Protein AF-A0A314YY13-F1 (afdb_monomer)

Sequence (259 aa):
MEEKGNHVARKKGGLVTMPFIFANEICEKLAVVGFNANMISYLTTQVNMPLTKAANTLTNFGGTASLTPLLGAFLADAYAGRFWTITIACIIYQIGMISLTVSAILPQLRPPPCQHNQVCKEADGDSLQFLLVYIQDNIGWGLGLGIPTIAMFISIIIFIAGYPLYRNLDPAGSPFTRLIQVSVAAYKKRKLPLVSDDRLLYQNDELDAPISLGGKLLHTKHMKFLDKAAIVTEEDNLKLPNLWRLNTVHRVEELKSVH

Mean predicted aligned error: 11.82 Å

Structure (mmCIF, N/CA/C/O backbone):
data_AF-A0A314YY13-F1
#
_entry.id   AF-A0A314YY13-F1
#
loop_
_atom_site.group_PDB
_atom_site.id
_atom_site.type_symbol
_atom_site.label_atom_id
_atom_site.label_alt_id
_atom_site.label_comp_id
_atom_site.label_asym_id
_atom_site.label_entity_id
_atom_site.label_seq_id
_atom_site.pdbx_PDB_ins_code
_atom_site.Cartn_x
_atom_site.Cartn_y
_atom_site.Cartn_z
_atom_site.occupancy
_atom_site.B_iso_or_equiv
_atom_site.auth_seq_id
_atom_site.auth_comp_id
_atom_site.auth_asym_id
_atom_site.auth_atom_id
_atom_site.pdbx_PDB_model_num
ATOM 1 N N . MET A 1 1 ? 7.645 49.497 -18.592 1.00 36.56 1 MET A N 1
ATOM 2 C CA . MET A 1 1 ? 7.408 48.976 -17.231 1.00 36.56 1 MET A CA 1
ATOM 3 C C . MET A 1 1 ? 6.628 47.685 -17.393 1.00 36.56 1 MET A C 1
ATOM 5 O O . MET A 1 1 ? 5.428 47.743 -17.591 1.00 36.56 1 MET A O 1
ATOM 9 N N . GLU A 1 2 ? 7.315 46.548 -17.396 1.00 36.12 2 GLU A N 1
ATOM 10 C CA . GLU A 1 2 ? 6.690 45.232 -17.235 1.00 36.12 2 GLU A CA 1
ATOM 11 C C . GLU A 1 2 ? 7.465 44.532 -16.119 1.00 36.12 2 GLU A C 1
ATOM 13 O O . GLU A 1 2 ? 8.640 44.189 -16.271 1.00 36.12 2 GLU A O 1
ATOM 18 N N . GLU A 1 3 ? 6.830 44.437 -14.951 1.00 36.06 3 GLU A N 1
ATOM 19 C CA . GLU A 1 3 ? 7.324 43.676 -13.810 1.00 36.06 3 GLU A CA 1
ATOM 20 C C . GLU A 1 3 ? 7.366 42.191 -14.179 1.00 36.06 3 GLU A C 1
ATOM 22 O O . GLU A 1 3 ? 6.335 41.535 -14.327 1.00 36.06 3 GLU A O 1
ATOM 27 N N . LYS A 1 4 ? 8.570 41.622 -14.275 1.00 37.25 4 LYS A N 1
ATOM 28 C CA . LYS A 1 4 ? 8.746 40.172 -14.161 1.00 37.25 4 LYS A CA 1
ATOM 29 C C . LYS A 1 4 ? 8.500 39.791 -12.704 1.00 37.25 4 LYS A C 1
ATOM 31 O O . LYS A 1 4 ? 9.423 39.796 -11.892 1.00 37.25 4 LYS A O 1
ATOM 36 N N . GLY A 1 5 ? 7.243 39.484 -12.389 1.00 36.34 5 GLY A N 1
ATOM 37 C CA . GLY A 1 5 ? 6.834 38.873 -11.131 1.00 36.34 5 GLY A CA 1
ATOM 38 C C . GLY A 1 5 ? 7.601 37.573 -10.918 1.00 36.34 5 GLY A C 1
ATOM 39 O O . GLY A 1 5 ? 7.288 36.534 -11.498 1.00 36.34 5 GLY A O 1
ATOM 40 N N . ASN A 1 6 ? 8.648 37.648 -10.104 1.00 36.53 6 ASN A N 1
ATOM 41 C CA . ASN A 1 6 ? 9.467 36.519 -9.712 1.00 36.53 6 ASN A CA 1
ATOM 42 C C . ASN A 1 6 ? 8.658 35.698 -8.694 1.00 36.53 6 ASN A C 1
ATOM 44 O O . ASN A 1 6 ? 8.825 35.840 -7.483 1.00 36.53 6 ASN A O 1
ATOM 48 N N . HIS A 1 7 ? 7.723 34.873 -9.175 1.00 38.81 7 HIS A N 1
ATOM 49 C CA . HIS A 1 7 ? 7.101 33.848 -8.345 1.00 38.81 7 HIS A CA 1
ATOM 50 C C . HIS A 1 7 ? 8.193 32.853 -7.958 1.00 38.81 7 HIS A C 1
ATOM 52 O O . HIS A 1 7 ? 8.483 31.903 -8.684 1.00 38.81 7 HIS A O 1
ATOM 58 N N . VAL A 1 8 ? 8.819 33.087 -6.803 1.00 45.88 8 VAL A N 1
ATOM 59 C CA . VAL A 1 8 ? 9.662 32.104 -6.129 1.00 45.88 8 VAL A CA 1
ATOM 60 C C . VAL A 1 8 ? 8.780 30.881 -5.904 1.00 45.88 8 VAL A C 1
ATOM 62 O O . VAL A 1 8 ? 7.951 30.854 -4.994 1.00 45.88 8 VAL A O 1
ATOM 65 N N . ALA A 1 9 ? 8.901 29.885 -6.780 1.00 49.00 9 ALA A N 1
ATOM 66 C CA . ALA A 1 9 ? 8.207 28.620 -6.640 1.00 49.00 9 ALA A CA 1
ATOM 67 C C . ALA A 1 9 ? 8.663 28.000 -5.314 1.00 49.00 9 ALA A C 1
ATOM 69 O O . ALA A 1 9 ? 9.774 27.479 -5.201 1.00 49.00 9 ALA A O 1
ATOM 70 N N . ARG A 1 10 ? 7.828 28.128 -4.276 1.00 55.72 10 ARG A N 1
ATOM 71 C CA . ARG A 1 10 ? 8.084 27.573 -2.946 1.00 55.72 10 ARG A CA 1
ATOM 72 C C . ARG A 1 10 ? 8.421 26.094 -3.121 1.00 55.72 10 ARG A C 1
ATOM 74 O O . ARG A 1 10 ? 7.610 25.342 -3.657 1.00 55.72 10 ARG A O 1
ATOM 81 N N . LYS A 1 11 ? 9.629 25.693 -2.711 1.00 53.38 11 LYS A N 1
ATOM 82 C CA . LYS A 1 11 ? 10.134 24.319 -2.842 1.00 53.38 11 LYS A CA 1
ATOM 83 C C . LYS A 1 11 ? 9.142 23.376 -2.142 1.00 53.38 11 LYS A C 1
ATOM 85 O O . LYS A 1 11 ? 9.038 23.396 -0.919 1.00 53.38 11 LYS A O 1
ATOM 90 N N . LYS A 1 12 ? 8.345 22.634 -2.920 1.00 60.12 12 LYS A N 1
ATOM 91 C CA . LYS A 1 12 ? 7.350 21.673 -2.414 1.00 60.12 12 LYS A CA 1
ATOM 92 C C . LYS A 1 12 ? 8.047 20.372 -2.003 1.00 60.12 12 LYS A C 1
ATOM 94 O O . LYS A 1 12 ? 8.960 19.922 -2.702 1.00 60.12 12 LYS A O 1
ATOM 99 N N . GLY A 1 13 ? 7.592 19.762 -0.908 1.00 62.84 13 GLY A N 1
ATOM 100 C CA . GLY A 1 13 ? 8.209 18.577 -0.299 1.00 62.84 13 GLY A CA 1
ATOM 101 C C . GLY A 1 13 ? 9.449 18.863 0.566 1.00 62.84 13 GLY A C 1
ATOM 102 O O . GLY A 1 13 ? 9.880 20.003 0.722 1.00 62.84 13 GLY A O 1
ATOM 103 N N . GLY A 1 14 ? 10.034 17.810 1.142 1.00 69.56 14 GLY A N 1
ATOM 104 C CA . GLY A 1 14 ? 11.251 17.882 1.964 1.00 69.56 14 GLY A CA 1
ATOM 105 C C . GLY A 1 14 ? 10.989 17.903 3.475 1.00 69.56 14 GLY A C 1
ATOM 106 O O . GLY A 1 14 ? 9.985 17.376 3.956 1.00 69.56 14 GLY A O 1
ATOM 107 N N . LEU A 1 15 ? 11.904 18.510 4.240 1.00 68.12 15 LEU A N 1
ATOM 108 C CA . LEU A 1 15 ? 11.910 18.458 5.711 1.00 68.12 15 LEU A CA 1
ATOM 109 C C . LEU A 1 15 ? 10.658 19.080 6.363 1.00 68.12 15 LEU A C 1
ATOM 111 O O . LEU A 1 15 ? 10.324 18.736 7.486 1.00 68.12 15 LEU A O 1
ATOM 115 N N . VAL A 1 16 ? 9.948 19.974 5.661 1.00 71.62 16 VAL A N 1
ATOM 116 C CA . VAL A 1 16 ? 8.741 20.651 6.179 1.00 71.62 16 VAL A CA 1
ATOM 117 C C . VAL A 1 16 ? 7.502 19.748 6.108 1.00 71.62 16 VAL A C 1
ATOM 119 O O . VAL A 1 16 ? 6.624 19.843 6.956 1.00 71.62 16 VAL A O 1
ATOM 122 N N . THR A 1 17 ? 7.424 18.843 5.125 1.00 70.31 17 THR A N 1
ATOM 123 C CA . THR A 1 17 ? 6.313 17.875 4.998 1.00 70.31 17 THR A CA 1
ATOM 124 C C . THR A 1 17 ? 6.493 16.642 5.876 1.00 70.31 17 THR A C 1
ATOM 126 O O . THR A 1 17 ? 5.520 15.966 6.200 1.00 70.31 17 THR A O 1
ATOM 129 N N . MET A 1 18 ? 7.739 16.336 6.241 1.00 76.75 18 MET A N 1
ATOM 130 C CA . MET A 1 18 ? 8.109 15.108 6.940 1.00 76.75 18 MET A CA 1
ATOM 131 C C . MET A 1 18 ? 7.421 14.945 8.313 1.00 76.75 18 MET A C 1
ATOM 133 O O . MET A 1 18 ? 6.908 13.855 8.559 1.00 76.75 18 MET A O 1
ATOM 137 N N . PRO A 1 19 ? 7.311 15.977 9.178 1.00 78.56 19 PRO A N 1
ATOM 138 C CA . PRO A 1 19 ? 6.649 15.838 10.476 1.00 78.56 19 PRO A CA 1
ATOM 139 C C . PRO A 1 19 ? 5.165 15.481 10.364 1.00 78.56 19 PRO A C 1
ATOM 141 O O . PRO A 1 19 ? 4.680 14.667 11.138 1.00 78.56 19 PRO A O 1
ATOM 144 N N . PHE A 1 20 ? 4.450 16.041 9.382 1.00 74.31 20 PHE A N 1
ATOM 145 C CA . PHE A 1 20 ? 3.021 15.771 9.185 1.00 74.31 20 PHE A CA 1
ATOM 146 C C . PHE A 1 20 ? 2.763 14.329 8.746 1.00 74.31 20 PHE A C 1
ATOM 148 O O . PHE A 1 20 ? 1.854 13.680 9.253 1.00 74.31 20 PHE A O 1
ATOM 155 N N . ILE A 1 21 ? 3.593 13.814 7.835 1.00 78.31 21 ILE A N 1
ATOM 156 C CA . ILE A 1 21 ? 3.503 12.422 7.377 1.00 78.31 21 ILE A CA 1
ATOM 157 C C . ILE A 1 21 ? 3.834 11.473 8.532 1.00 78.31 21 ILE A C 1
ATOM 159 O O . ILE A 1 21 ? 3.109 10.513 8.772 1.00 78.31 21 ILE A O 1
ATOM 163 N N . PHE A 1 22 ? 4.897 11.769 9.282 1.00 82.12 22 PHE A N 1
ATOM 164 C CA . PHE A 1 22 ? 5.340 10.927 10.389 1.00 82.12 22 PHE A CA 1
ATOM 165 C C . PHE A 1 22 ? 4.341 10.913 11.554 1.00 82.12 22 PHE A C 1
ATOM 167 O O . PHE A 1 22 ? 4.076 9.861 12.128 1.00 82.12 22 PHE A O 1
ATOM 174 N N . ALA A 1 23 ? 3.739 12.061 11.875 1.00 79.19 23 ALA A N 1
ATOM 175 C CA . ALA A 1 23 ? 2.684 12.147 12.879 1.00 79.19 23 ALA A CA 1
ATOM 176 C C . ALA A 1 23 ? 1.445 11.334 12.474 1.00 79.19 23 ALA A C 1
ATOM 178 O O . ALA A 1 23 ? 0.884 10.635 13.319 1.00 79.19 23 ALA A O 1
ATOM 179 N N . ASN A 1 24 ? 1.056 11.381 11.193 1.00 80.94 24 ASN A N 1
ATOM 180 C CA . ASN A 1 24 ? -0.057 10.586 10.677 1.00 80.94 24 ASN A CA 1
ATOM 181 C C . ASN A 1 24 ? 0.224 9.080 10.774 1.00 80.94 24 ASN A C 1
ATOM 183 O O . ASN A 1 24 ? -0.599 8.341 11.301 1.00 80.94 24 ASN A O 1
ATOM 187 N N . GLU A 1 25 ? 1.414 8.646 10.351 1.00 82.81 25 GLU A N 1
ATOM 188 C CA . GLU A 1 25 ? 1.862 7.249 10.453 1.00 82.81 25 GLU A CA 1
ATOM 189 C C . GLU A 1 25 ? 1.845 6.745 11.908 1.00 82.81 25 GLU A C 1
ATOM 191 O O . GLU A 1 25 ? 1.368 5.646 12.193 1.00 82.81 25 GLU A O 1
ATOM 196 N N . ILE A 1 26 ? 2.337 7.549 12.860 1.00 84.56 26 ILE A N 1
ATOM 197 C CA . ILE A 1 26 ? 2.310 7.186 14.284 1.00 84.56 26 ILE A CA 1
ATOM 198 C C . ILE A 1 26 ? 0.872 7.068 14.790 1.00 84.56 26 ILE A C 1
ATOM 200 O O . ILE A 1 26 ? 0.550 6.092 15.469 1.00 84.56 26 ILE A O 1
ATOM 204 N N . CYS A 1 27 ? 0.011 8.041 14.478 1.00 80.38 27 CYS A N 1
ATOM 205 C CA . CYS A 1 27 ? -1.386 8.015 14.913 1.00 80.38 27 CYS A CA 1
ATOM 206 C C . CYS A 1 27 ? -2.116 6.786 14.368 1.00 80.38 27 CYS A C 1
ATOM 208 O O . CYS A 1 27 ? -2.842 6.131 15.113 1.00 80.38 27 CYS A O 1
ATOM 210 N N . GLU A 1 28 ? -1.876 6.434 13.106 1.00 79.44 28 GLU A N 1
ATOM 211 C CA . GLU A 1 28 ? -2.431 5.235 12.484 1.00 79.44 28 GLU A CA 1
ATOM 212 C C . GLU A 1 28 ? -1.961 3.961 13.196 1.00 79.44 28 GLU A C 1
ATOM 214 O O . GLU A 1 28 ? -2.786 3.138 13.597 1.00 79.44 28 GLU A O 1
ATOM 219 N N . LYS A 1 29 ? -0.655 3.819 13.466 1.00 83.88 29 LYS A N 1
ATOM 220 C CA . LYS A 1 29 ? -0.137 2.648 14.196 1.00 83.88 29 LYS A CA 1
ATOM 221 C C . LYS A 1 29 ? -0.703 2.533 15.606 1.00 83.88 29 LYS A C 1
ATOM 223 O O . LYS A 1 29 ? -1.060 1.434 16.027 1.00 83.88 29 LYS A O 1
ATOM 228 N N . LEU A 1 30 ? -0.808 3.644 16.331 1.00 83.31 30 LEU A N 1
ATOM 229 C CA . LEU A 1 30 ? -1.403 3.656 17.668 1.00 83.31 30 LEU A CA 1
ATOM 230 C C . LEU A 1 30 ? -2.884 3.277 17.626 1.00 83.31 30 LEU A C 1
ATOM 232 O O . LEU A 1 30 ? -3.338 2.500 18.466 1.00 83.31 30 LEU A O 1
ATOM 236 N N . ALA A 1 31 ? -3.623 3.773 16.635 1.00 81.56 31 ALA A N 1
ATOM 237 C CA . ALA A 1 31 ? -5.029 3.446 16.467 1.00 81.56 31 ALA A CA 1
ATOM 238 C C . ALA A 1 31 ? -5.242 1.966 16.127 1.00 81.56 31 ALA A C 1
ATOM 240 O O . ALA A 1 31 ? -6.111 1.337 16.724 1.00 81.56 31 ALA A O 1
ATOM 241 N N . VAL A 1 32 ? -4.419 1.383 15.249 1.00 81.38 32 VAL A N 1
ATOM 242 C CA . VAL A 1 32 ? -4.480 -0.049 14.908 1.00 81.38 32 VAL A CA 1
ATOM 243 C C . VAL A 1 32 ? -4.135 -0.926 16.113 1.00 81.38 32 VAL A C 1
ATOM 245 O O . VAL A 1 32 ? -4.820 -1.914 16.374 1.00 81.38 32 VAL A O 1
ATOM 248 N N . VAL A 1 33 ? -3.099 -0.571 16.878 1.00 84.06 33 VAL A N 1
ATOM 249 C CA . VAL A 1 33 ? -2.730 -1.313 18.095 1.00 84.06 33 VAL A CA 1
ATOM 250 C C . VAL A 1 33 ? -3.840 -1.224 19.143 1.00 84.06 33 VAL A C 1
ATOM 252 O O . VAL A 1 33 ? -4.246 -2.255 19.679 1.00 84.06 33 VAL A O 1
ATOM 255 N N . GLY A 1 34 ? -4.371 -0.024 19.399 1.00 82.56 34 GLY A N 1
ATOM 256 C CA . GLY A 1 34 ? -5.481 0.181 20.333 1.00 82.56 34 GLY A CA 1
ATOM 257 C C . GLY A 1 34 ? -6.750 -0.558 19.906 1.00 82.56 34 GLY A C 1
ATOM 258 O O . GLY A 1 34 ? -7.398 -1.208 20.725 1.00 82.56 34 GLY A O 1
ATOM 259 N N . PHE A 1 35 ? -7.064 -0.536 18.610 1.00 83.31 35 PHE A N 1
ATOM 260 C CA . PHE A 1 35 ? -8.177 -1.283 18.036 1.00 83.31 35 PHE A CA 1
ATOM 261 C C . PHE A 1 35 ? -8.012 -2.793 18.234 1.00 83.31 35 PHE A C 1
ATOM 263 O O . PHE A 1 35 ? -8.907 -3.440 18.772 1.00 83.31 35 PHE A O 1
ATOM 270 N N . ASN A 1 36 ? -6.856 -3.358 17.877 1.00 82.88 36 ASN A N 1
ATOM 271 C CA . ASN A 1 36 ? -6.605 -4.794 18.011 1.00 82.88 36 ASN A CA 1
ATOM 272 C C . ASN A 1 36 ? -6.624 -5.260 19.475 1.00 82.88 36 ASN A C 1
ATOM 274 O O . ASN A 1 36 ? -7.154 -6.335 19.762 1.00 82.88 36 ASN A O 1
ATOM 278 N N . ALA A 1 37 ? -6.093 -4.450 20.397 1.00 81.19 37 ALA A N 1
ATOM 279 C CA . ALA A 1 37 ? -6.112 -4.745 21.830 1.00 81.19 37 ALA A CA 1
ATOM 280 C C . ALA A 1 37 ? -7.547 -4.821 22.379 1.00 81.19 37 ALA A C 1
ATOM 282 O O . ALA A 1 37 ? -7.876 -5.725 23.148 1.00 81.19 37 ALA A O 1
ATOM 283 N N . ASN A 1 38 ? -8.416 -3.910 21.935 1.00 83.56 38 ASN A N 1
ATOM 284 C CA . ASN A 1 38 ? -9.801 -3.841 22.395 1.00 83.56 38 ASN A CA 1
ATOM 285 C C . ASN A 1 38 ? -10.728 -4.812 21.637 1.00 83.56 38 ASN A C 1
ATOM 287 O O . ASN A 1 38 ? -11.730 -5.262 22.193 1.00 83.56 38 ASN A O 1
ATOM 291 N N . MET A 1 39 ? -10.397 -5.202 20.400 1.00 82.81 39 MET A N 1
ATOM 292 C CA . MET A 1 39 ? -11.277 -6.016 19.553 1.00 82.81 39 MET A CA 1
ATOM 293 C C . MET A 1 39 ? -11.485 -7.444 20.072 1.00 82.81 39 MET A C 1
ATOM 295 O O . MET A 1 39 ? -12.609 -7.938 20.006 1.00 82.81 39 MET A O 1
ATOM 299 N N . ILE A 1 40 ? -10.459 -8.114 20.617 1.00 83.62 40 ILE A N 1
ATOM 300 C CA . ILE A 1 40 ? -10.639 -9.472 21.175 1.00 83.62 40 ILE A CA 1
ATOM 301 C C . ILE A 1 40 ? -11.668 -9.436 22.296 1.00 83.62 40 ILE A C 1
ATOM 303 O O . ILE A 1 40 ? -12.612 -10.221 22.291 1.00 83.62 40 ILE A O 1
ATOM 307 N N . SER A 1 41 ? -11.491 -8.500 23.226 1.00 81.44 41 SER A N 1
ATOM 308 C CA . SER A 1 41 ? -12.384 -8.357 24.365 1.00 81.44 41 SER A CA 1
ATOM 309 C C . SER A 1 41 ? -13.796 -7.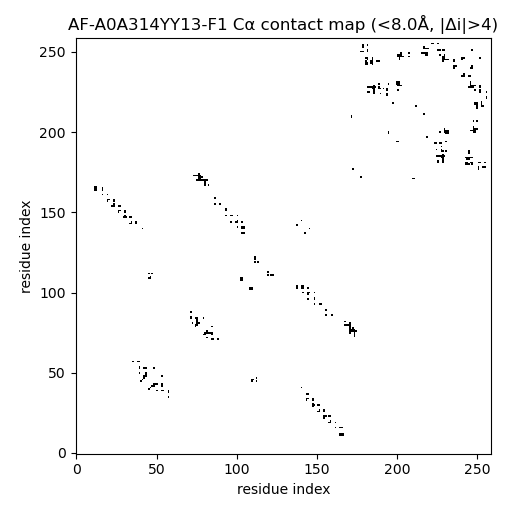953 23.904 1.00 81.44 41 SER A C 1
ATOM 311 O O . SER A 1 41 ? -14.772 -8.491 24.415 1.00 81.44 41 SER A O 1
ATOM 313 N N . TYR A 1 42 ? -13.942 -7.124 22.861 1.00 81.94 42 TYR A N 1
ATOM 314 C CA . TYR A 1 42 ? -15.254 -6.796 22.280 1.00 81.94 42 TYR A CA 1
ATOM 315 C C . TYR A 1 42 ? -15.943 -8.037 21.693 1.00 81.94 42 TYR A C 1
ATOM 317 O O . TYR A 1 42 ? -17.109 -8.308 21.977 1.00 81.94 42 TYR A O 1
ATOM 325 N N . LEU A 1 43 ? -15.221 -8.827 20.896 1.00 80.62 43 LEU A N 1
ATOM 326 C CA . LEU A 1 43 ? -15.772 -10.021 20.257 1.00 80.62 43 LEU A CA 1
ATOM 327 C C . LEU A 1 43 ? -16.179 -11.085 21.284 1.00 80.62 43 LEU A C 1
ATOM 329 O O . LEU A 1 43 ? -17.198 -11.751 21.101 1.00 80.62 43 LEU A O 1
ATOM 333 N N . THR A 1 44 ? -15.417 -11.242 22.366 1.00 80.62 44 THR A N 1
ATOM 334 C CA . THR A 1 44 ? -15.715 -12.247 23.392 1.00 80.62 44 THR A CA 1
ATOM 335 C C . THR A 1 44 ? -16.804 -11.805 24.362 1.00 80.62 44 THR A C 1
ATOM 337 O O . THR A 1 44 ? -17.659 -12.618 24.702 1.00 80.62 44 THR A O 1
ATOM 340 N N . THR A 1 45 ? -16.810 -10.537 24.785 1.00 75.38 45 THR A N 1
ATOM 341 C CA . THR A 1 45 ? -17.735 -10.041 25.823 1.00 75.38 45 THR A CA 1
ATOM 342 C C . THR A 1 45 ? -19.043 -9.484 25.264 1.00 75.38 45 THR A C 1
ATOM 344 O O . THR A 1 45 ? -20.090 -9.706 25.858 1.00 75.38 45 THR A O 1
ATOM 347 N N . GLN A 1 46 ? -19.009 -8.792 24.120 1.00 71.62 46 GLN A N 1
ATOM 348 C CA . GLN A 1 46 ? -20.180 -8.107 23.553 1.00 71.62 46 GLN A CA 1
ATOM 349 C C . GLN A 1 46 ? -20.843 -8.909 22.428 1.00 71.62 46 GLN A C 1
ATOM 351 O O . GLN A 1 46 ? -22.061 -8.892 22.278 1.00 71.62 46 GLN A O 1
ATOM 356 N N . VAL A 1 47 ? -20.050 -9.634 21.633 1.00 75.75 47 VAL A N 1
ATOM 357 C CA . VAL A 1 47 ? -20.553 -10.473 20.525 1.00 75.75 47 VAL A CA 1
ATOM 358 C C . VAL A 1 47 ? -20.725 -11.942 20.956 1.00 75.75 47 VAL A C 1
ATOM 360 O O . VAL A 1 47 ? -21.179 -12.770 20.170 1.00 75.75 47 VAL A O 1
ATOM 363 N N . ASN A 1 48 ? -20.408 -12.275 22.216 1.00 77.69 48 ASN A N 1
ATOM 364 C CA . ASN A 1 48 ? -20.506 -13.625 22.792 1.00 77.69 48 ASN A CA 1
ATOM 365 C C . ASN A 1 48 ? -19.771 -14.700 21.965 1.00 77.69 48 ASN A C 1
ATOM 367 O O . ASN A 1 48 ? -20.204 -15.850 21.862 1.00 77.69 48 ASN A O 1
ATOM 371 N N . MET A 1 49 ? -18.655 -14.331 21.333 1.00 78.12 49 MET A N 1
ATOM 372 C CA . MET A 1 49 ? -17.865 -15.244 20.515 1.00 78.12 49 MET A CA 1
ATOM 373 C C . MET A 1 49 ? -16.854 -16.018 21.382 1.00 78.12 49 MET A C 1
ATOM 375 O O . MET A 1 49 ? -16.178 -15.416 22.215 1.00 78.12 49 MET A O 1
ATOM 379 N N . PRO A 1 50 ? -16.658 -17.336 21.176 1.00 87.25 50 PRO A N 1
ATOM 380 C CA . PRO A 1 50 ? -15.596 -18.065 21.865 1.00 87.25 50 PRO A CA 1
ATOM 381 C C . PRO A 1 50 ? -14.210 -17.530 21.472 1.00 87.25 50 PRO A C 1
ATOM 383 O O . PRO A 1 50 ? -13.978 -17.175 20.312 1.00 87.25 50 PRO A O 1
ATOM 386 N N . LEU A 1 51 ? -13.269 -17.525 22.426 1.00 85.75 51 LEU A N 1
ATOM 387 C CA . LEU A 1 51 ? -11.931 -16.930 22.272 1.00 85.75 51 LEU A CA 1
ATOM 388 C C . LEU A 1 51 ? -11.181 -17.436 21.029 1.00 85.75 51 LEU A C 1
ATOM 390 O O . LEU A 1 51 ? -10.541 -16.651 20.336 1.00 85.75 51 LEU A O 1
ATOM 394 N N . THR A 1 52 ? -11.302 -18.724 20.701 1.00 87.12 52 THR A N 1
ATOM 395 C CA . THR A 1 52 ? -10.666 -19.329 19.517 1.00 87.12 52 THR A CA 1
ATOM 396 C C . THR A 1 52 ? -11.191 -18.740 18.206 1.00 87.12 52 THR A C 1
ATOM 398 O O . THR A 1 52 ? -10.419 -18.470 17.289 1.00 87.12 52 THR A O 1
ATOM 401 N N . LYS A 1 53 ? -12.498 -18.475 18.117 1.00 85.19 53 LYS A N 1
ATOM 402 C CA . LYS A 1 53 ? -13.122 -17.873 16.932 1.00 85.19 53 LYS A CA 1
ATOM 403 C C . LYS A 1 53 ? -12.830 -16.370 16.847 1.00 85.19 53 LYS A C 1
ATOM 405 O O . LYS A 1 53 ? -12.591 -15.865 15.749 1.00 85.19 53 LYS A O 1
ATOM 410 N N . ALA A 1 54 ? -12.768 -15.679 17.988 1.00 85.00 54 ALA A N 1
ATOM 411 C CA . ALA A 1 54 ? -12.373 -14.271 18.055 1.00 85.00 54 ALA A CA 1
ATOM 412 C C . ALA A 1 54 ? -10.911 -14.070 17.617 1.00 85.00 54 ALA A C 1
ATOM 414 O O . ALA A 1 54 ? -10.633 -13.219 16.773 1.00 85.00 54 ALA A O 1
ATOM 415 N N . ALA A 1 55 ? -9.992 -14.909 18.109 1.00 87.19 55 ALA A N 1
ATOM 416 C CA . ALA A 1 55 ? -8.583 -14.887 17.721 1.00 87.19 55 ALA A CA 1
ATOM 417 C C . ALA A 1 55 ? -8.398 -15.161 16.221 1.00 87.19 55 ALA A C 1
ATOM 419 O O . ALA A 1 55 ? -7.731 -14.386 15.544 1.00 87.19 55 ALA A O 1
ATOM 420 N N . ASN A 1 56 ? -9.063 -16.185 15.673 1.00 88.44 56 ASN A N 1
ATOM 421 C CA . ASN A 1 56 ? -9.012 -16.472 14.235 1.00 88.44 56 ASN A CA 1
ATOM 422 C C . ASN A 1 56 ? -9.543 -15.305 13.389 1.00 88.44 56 ASN A C 1
ATOM 424 O O . ASN A 1 56 ? -8.985 -15.002 12.338 1.00 88.44 56 ASN A O 1
ATOM 428 N N . THR A 1 57 ? -10.595 -14.623 13.850 1.00 85.81 57 THR A N 1
ATOM 429 C CA . THR A 1 57 ? -11.133 -13.433 13.172 1.00 85.81 57 THR A CA 1
ATOM 430 C C . THR A 1 57 ? -10.110 -12.298 13.158 1.00 85.81 57 THR A C 1
ATOM 432 O O . THR A 1 57 ? -9.883 -11.698 12.109 1.00 85.81 57 THR A O 1
ATOM 435 N N . LEU A 1 58 ? -9.437 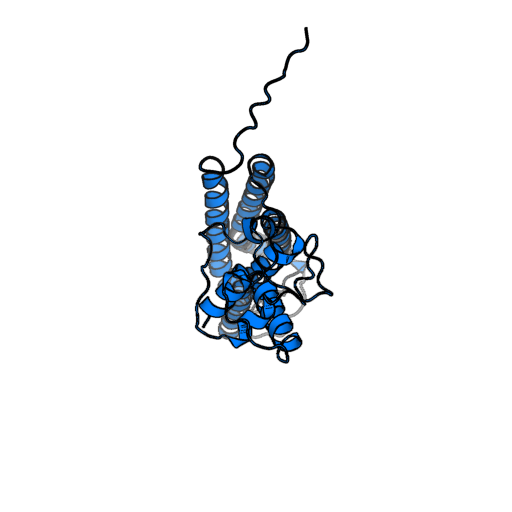-12.047 14.286 1.00 84.81 58 LEU A N 1
ATOM 436 C CA . LEU A 1 58 ? -8.378 -11.042 14.376 1.00 84.81 58 LEU A CA 1
ATOM 437 C C . LEU A 1 58 ? -7.169 -11.400 13.501 1.00 84.81 58 LEU A C 1
ATOM 439 O O . LEU A 1 58 ? -6.646 -10.537 12.803 1.00 84.81 58 LEU A O 1
ATOM 443 N N . THR A 1 59 ? -6.736 -12.661 13.499 1.00 88.50 59 THR A N 1
ATOM 444 C CA . THR A 1 59 ? -5.628 -13.125 12.654 1.00 88.50 59 THR A CA 1
ATOM 445 C C . THR A 1 59 ? -5.971 -13.018 11.169 1.00 88.50 59 THR A C 1
ATOM 447 O O . THR A 1 59 ? -5.151 -12.528 10.397 1.00 88.50 59 THR A O 1
ATOM 450 N N . ASN A 1 60 ? -7.189 -13.392 10.762 1.00 88.31 60 ASN A N 1
ATOM 451 C CA . ASN A 1 60 ? -7.654 -13.234 9.381 1.00 88.31 60 ASN A CA 1
ATOM 452 C C . ASN A 1 60 ? -7.732 -11.754 8.974 1.00 88.31 60 ASN A C 1
ATOM 454 O O . ASN A 1 60 ? -7.333 -11.391 7.864 1.00 88.31 60 ASN A O 1
ATOM 458 N N . PHE A 1 61 ? -8.199 -10.889 9.880 1.00 85.94 61 PHE A N 1
ATOM 459 C CA . PHE A 1 61 ? -8.212 -9.442 9.673 1.00 85.94 61 PHE A CA 1
ATOM 460 C C . PHE A 1 61 ? -6.792 -8.885 9.524 1.00 85.94 61 PHE A C 1
ATOM 462 O O . PHE A 1 61 ? -6.509 -8.198 8.547 1.00 85.94 61 PHE A O 1
ATOM 469 N N . GLY A 1 62 ? -5.873 -9.245 10.424 1.00 85.56 62 GLY A N 1
ATOM 470 C CA . GLY A 1 62 ? -4.466 -8.845 10.356 1.00 85.56 62 GLY A CA 1
ATOM 471 C C . GLY A 1 62 ? -3.759 -9.353 9.096 1.00 85.56 62 GLY A C 1
ATOM 472 O O . GLY A 1 62 ? -2.991 -8.616 8.477 1.00 85.56 62 GLY A O 1
ATOM 473 N N . GLY A 1 63 ? -4.065 -10.578 8.660 1.00 86.75 63 GLY A N 1
ATOM 474 C CA . GLY A 1 63 ? -3.563 -11.140 7.406 1.00 86.75 63 GLY A CA 1
ATOM 475 C C . GLY A 1 63 ? -4.054 -10.358 6.187 1.00 86.75 63 GLY A C 1
ATOM 476 O O . GLY A 1 63 ? -3.257 -9.997 5.323 1.00 86.75 63 GLY A O 1
ATOM 477 N N . THR A 1 64 ? -5.342 -10.009 6.156 1.00 86.31 64 THR A N 1
ATOM 478 C CA . THR A 1 64 ? -5.924 -9.188 5.082 1.00 86.31 64 THR A CA 1
ATOM 479 C C . THR A 1 64 ? -5.330 -7.777 5.083 1.00 86.31 64 THR A C 1
ATOM 481 O O . THR A 1 64 ? -4.902 -7.287 4.041 1.00 86.31 64 THR A O 1
ATOM 484 N N . ALA A 1 65 ? -5.215 -7.153 6.259 1.00 84.31 65 ALA A N 1
ATOM 485 C CA . ALA A 1 65 ? -4.620 -5.831 6.427 1.00 84.31 65 ALA A CA 1
ATOM 486 C C . ALA A 1 65 ? -3.143 -5.788 6.003 1.00 84.31 65 ALA A C 1
ATOM 488 O O . ALA A 1 65 ? -2.689 -4.764 5.506 1.00 84.31 65 ALA A O 1
ATOM 489 N N . SER A 1 66 ? -2.410 -6.898 6.127 1.00 86.50 66 SER A N 1
ATOM 490 C CA . SER A 1 66 ? -1.016 -7.003 5.673 1.00 86.50 66 SER A CA 1
ATOM 491 C C . SER A 1 66 ? -0.878 -7.075 4.145 1.00 86.50 66 SER A C 1
ATOM 493 O O . SER A 1 66 ? 0.170 -6.720 3.609 1.00 86.50 66 SER A O 1
ATOM 495 N N . LEU A 1 67 ? -1.922 -7.503 3.425 1.00 86.94 67 LEU A N 1
ATOM 496 C CA . LEU A 1 67 ? -1.952 -7.526 1.955 1.00 86.94 67 LEU A CA 1
ATOM 497 C C . LEU A 1 67 ? -2.382 -6.180 1.357 1.00 86.94 67 LEU A C 1
ATOM 499 O O . LEU A 1 67 ? -1.989 -5.844 0.238 1.00 86.94 67 LEU A O 1
ATOM 503 N N . THR A 1 68 ? -3.156 -5.388 2.101 1.00 87.19 68 THR A N 1
ATOM 504 C CA . THR A 1 68 ? -3.649 -4.075 1.663 1.00 87.19 68 THR A CA 1
ATOM 505 C C . THR A 1 68 ? -2.535 -3.122 1.202 1.00 87.19 68 THR A C 1
ATOM 507 O O . THR A 1 68 ? -2.720 -2.515 0.149 1.00 87.19 68 THR A O 1
ATOM 510 N N . PRO A 1 69 ? -1.362 -3.008 1.866 1.00 87.62 69 PRO A N 1
ATOM 511 C CA . PRO A 1 69 ? -0.257 -2.182 1.381 1.00 87.62 69 PRO A CA 1
ATOM 512 C C . PRO A 1 69 ? 0.272 -2.600 0.009 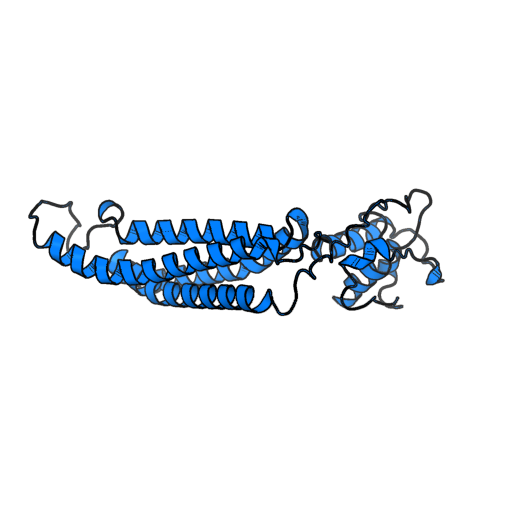1.00 87.62 69 PRO A C 1
ATOM 514 O O . PRO A 1 69 ? 0.631 -1.736 -0.783 1.00 87.62 69 PRO A O 1
ATOM 517 N N . LEU A 1 70 ? 0.291 -3.902 -0.304 1.00 87.38 70 LEU A N 1
ATOM 518 C CA . LEU A 1 70 ? 0.737 -4.390 -1.614 1.00 87.38 70 LEU A CA 1
ATOM 519 C C . LEU A 1 70 ? -0.244 -3.971 -2.713 1.00 87.38 70 LEU A C 1
ATOM 521 O O . LEU A 1 70 ? 0.166 -3.452 -3.752 1.00 87.38 70 LEU A O 1
ATOM 525 N N . LEU A 1 71 ? -1.545 -4.142 -2.461 1.00 86.44 71 LEU A N 1
ATOM 526 C CA . LEU A 1 71 ? -2.598 -3.695 -3.375 1.00 86.44 71 LEU A CA 1
ATOM 527 C C . LEU A 1 71 ? -2.619 -2.166 -3.508 1.00 86.44 71 LEU A C 1
ATOM 529 O O . LEU A 1 71 ? -2.729 -1.642 -4.615 1.00 86.44 71 LEU A O 1
ATOM 533 N N . GLY A 1 72 ? -2.457 -1.450 -2.396 1.00 86.88 72 GLY A N 1
ATOM 534 C CA . GLY A 1 72 ? -2.383 0.006 -2.355 1.00 86.88 72 GLY A CA 1
ATOM 535 C C . GLY A 1 72 ? -1.178 0.543 -3.121 1.00 86.88 72 GLY A C 1
ATOM 536 O O . GLY A 1 72 ? -1.330 1.463 -3.917 1.00 86.88 72 GLY A O 1
ATOM 537 N N . ALA A 1 73 ? -0.001 -0.066 -2.963 1.00 86.44 73 ALA A N 1
ATOM 538 C CA . ALA A 1 73 ? 1.191 0.293 -3.728 1.00 86.44 73 ALA A CA 1
ATOM 539 C C . ALA A 1 73 ? 0.976 0.077 -5.233 1.00 86.44 73 ALA A C 1
ATOM 541 O O . ALA A 1 73 ? 1.267 0.964 -6.033 1.00 86.44 73 ALA A O 1
ATOM 542 N N . PHE A 1 74 ? 0.383 -1.056 -5.622 1.00 85.38 74 PHE A N 1
ATOM 543 C CA . PHE A 1 74 ? 0.054 -1.322 -7.020 1.00 85.38 74 PHE A CA 1
ATOM 544 C C . PHE A 1 74 ? -0.902 -0.271 -7.606 1.00 85.38 74 PHE A C 1
ATOM 546 O O . PHE A 1 74 ? -0.634 0.261 -8.682 1.00 85.38 74 PHE A O 1
ATOM 553 N N . LEU A 1 75 ? -1.987 0.064 -6.900 1.00 84.56 75 LEU A N 1
ATOM 554 C CA . LEU A 1 75 ? -2.960 1.072 -7.342 1.00 84.56 75 LEU A CA 1
ATOM 555 C C . LEU A 1 75 ? -2.357 2.484 -7.398 1.00 84.56 75 LEU A C 1
ATOM 557 O O . LEU A 1 75 ? -2.616 3.224 -8.354 1.00 84.56 75 LEU A O 1
ATOM 561 N N . ALA A 1 76 ? -1.525 2.831 -6.414 1.00 85.81 76 ALA A N 1
ATOM 562 C CA . ALA A 1 76 ? -0.821 4.106 -6.350 1.00 85.81 76 ALA A CA 1
ATOM 563 C C . ALA A 1 76 ? 0.126 4.299 -7.531 1.00 85.81 76 ALA A C 1
ATOM 565 O O . ALA A 1 76 ? 0.155 5.382 -8.118 1.00 85.81 76 ALA A O 1
ATOM 566 N N . ASP A 1 77 ? 0.865 3.253 -7.893 1.00 83.06 77 ASP A N 1
ATOM 567 C CA . ASP A 1 77 ? 1.816 3.311 -8.995 1.00 83.06 77 ASP A CA 1
ATOM 568 C C . ASP A 1 77 ? 1.139 3.163 -10.372 1.00 83.06 77 ASP A C 1
ATOM 570 O O . ASP A 1 77 ? 1.708 3.599 -11.371 1.00 83.06 77 ASP A O 1
ATOM 574 N N . ALA A 1 78 ? -0.055 2.558 -10.456 1.00 79.75 78 ALA A N 1
ATOM 575 C CA . ALA A 1 78 ? -0.748 2.300 -11.723 1.00 79.75 78 ALA A CA 1
ATOM 576 C C . ALA A 1 78 ? -1.699 3.419 -12.186 1.00 79.75 78 ALA A C 1
ATOM 578 O O . ALA A 1 78 ? -1.805 3.629 -13.393 1.00 79.75 78 ALA A O 1
ATOM 579 N N . TYR A 1 79 ? -2.400 4.112 -11.275 1.00 69.69 79 TYR A N 1
ATOM 580 C CA . TYR A 1 79 ? -3.510 5.002 -11.660 1.00 69.69 79 TYR A CA 1
ATOM 581 C C . TYR A 1 79 ? -3.447 6.407 -11.053 1.00 69.69 79 TYR A C 1
ATOM 583 O O . TYR A 1 79 ? -3.311 7.386 -11.779 1.00 69.69 79 TYR A O 1
ATOM 591 N N . ALA A 1 80 ? -3.616 6.524 -9.733 1.00 67.00 80 ALA A N 1
ATOM 592 C CA . ALA A 1 80 ? -4.018 7.786 -9.096 1.00 67.00 80 ALA A CA 1
ATOM 593 C C . ALA A 1 80 ? -2.858 8.571 -8.456 1.00 67.00 80 ALA A C 1
ATOM 595 O O . ALA A 1 80 ? -3.035 9.704 -8.004 1.00 67.00 80 ALA A O 1
ATOM 596 N N . GLY A 1 81 ? -1.672 7.965 -8.385 1.00 78.19 81 GLY A N 1
ATOM 597 C CA . GLY A 1 81 ? -0.569 8.470 -7.583 1.00 78.19 81 GLY A CA 1
ATOM 598 C C . GLY A 1 81 ? -0.722 8.134 -6.096 1.00 78.19 81 GLY A C 1
ATOM 599 O O . GLY A 1 81 ? -1.772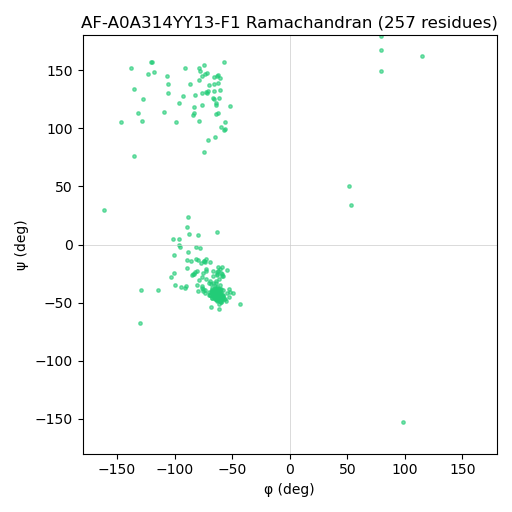 7.705 -5.601 1.00 78.19 81 GLY A O 1
ATOM 600 N N . ARG A 1 82 ? 0.375 8.330 -5.359 1.00 80.00 82 ARG A N 1
ATOM 601 C CA . ARG A 1 82 ? 0.495 7.924 -3.949 1.00 80.00 82 ARG A CA 1
ATOM 602 C C . ARG A 1 82 ? -0.473 8.665 -3.032 1.00 80.00 82 ARG A C 1
ATOM 604 O O . ARG A 1 82 ? -1.108 8.032 -2.200 1.00 80.00 82 ARG A O 1
ATOM 611 N N . PHE A 1 83 ? -0.625 9.977 -3.213 1.00 83.00 83 PHE A N 1
ATOM 612 C CA . PHE A 1 83 ? -1.475 10.796 -2.346 1.00 83.00 83 PHE A CA 1
ATOM 613 C C . PHE A 1 83 ? -2.946 10.354 -2.393 1.00 83.00 83 PHE A C 1
ATOM 615 O O . PHE A 1 83 ? -3.505 9.995 -1.363 1.00 83.00 83 PHE A O 1
ATOM 622 N N . TRP A 1 84 ? -3.549 10.303 -3.585 1.00 82.94 84 TRP A N 1
ATOM 623 C CA . TRP A 1 84 ? -4.964 9.949 -3.745 1.00 82.94 84 TRP A CA 1
ATOM 624 C C . TRP A 1 84 ? -5.285 8.534 -3.271 1.00 82.94 84 TRP A C 1
ATOM 626 O O . TRP A 1 84 ? -6.325 8.317 -2.654 1.00 82.94 84 TRP A O 1
ATOM 636 N N . THR A 1 85 ? -4.381 7.585 -3.513 1.00 86.38 85 THR A N 1
ATOM 637 C CA . THR A 1 85 ? -4.568 6.201 -3.062 1.00 86.38 85 THR A CA 1
ATOM 638 C C . THR A 1 85 ? -4.581 6.110 -1.538 1.00 86.38 85 THR A C 1
ATOM 640 O O . THR A 1 85 ? -5.463 5.461 -0.979 1.00 86.38 85 THR A O 1
ATOM 643 N N . ILE A 1 86 ? -3.665 6.819 -0.864 1.00 84.69 86 ILE A N 1
ATOM 644 C CA . ILE A 1 86 ? -3.640 6.909 0.603 1.00 84.69 86 ILE A CA 1
ATOM 645 C C . ILE A 1 86 ? -4.923 7.576 1.110 1.00 84.69 86 ILE A C 1
ATOM 647 O O . ILE A 1 86 ? -5.586 7.030 1.983 1.00 84.69 86 ILE A O 1
ATOM 651 N N . THR A 1 87 ? -5.339 8.704 0.525 1.00 84.56 87 THR A N 1
ATOM 652 C CA . THR A 1 87 ? -6.560 9.409 0.949 1.00 84.56 87 THR A CA 1
ATOM 653 C C . THR A 1 87 ? -7.811 8.536 0.835 1.00 84.56 87 THR A C 1
ATOM 655 O O . THR A 1 87 ? -8.590 8.468 1.784 1.00 84.56 87 THR A O 1
ATOM 658 N N . ILE A 1 88 ? -8.007 7.841 -0.291 1.00 87.38 88 ILE A N 1
ATOM 659 C CA . ILE A 1 88 ? -9.162 6.948 -0.487 1.00 87.38 88 ILE A CA 1
ATOM 660 C C . ILE A 1 88 ? -9.126 5.793 0.520 1.00 87.38 88 ILE A C 1
ATOM 662 O O . ILE A 1 88 ? -10.149 5.489 1.134 1.00 87.38 88 ILE A O 1
ATOM 666 N N . ALA A 1 89 ? -7.956 5.183 0.735 1.00 86.19 89 ALA A N 1
ATOM 667 C CA . ALA A 1 89 ? -7.792 4.110 1.710 1.00 86.19 89 ALA A CA 1
ATOM 668 C C . ALA A 1 89 ? -8.127 4.578 3.136 1.00 86.19 89 ALA A C 1
ATOM 670 O O . ALA A 1 89 ? -8.888 3.907 3.833 1.00 86.19 89 ALA A O 1
ATOM 671 N N . CYS A 1 90 ? -7.646 5.758 3.539 1.00 85.25 90 CYS A N 1
ATOM 672 C CA . CYS A 1 90 ? -7.960 6.349 4.837 1.00 85.25 90 CYS A CA 1
ATOM 673 C C . CYS A 1 90 ? -9.462 6.627 5.008 1.00 85.25 90 CYS A C 1
ATOM 675 O O . CYS A 1 90 ? -10.003 6.388 6.084 1.00 85.25 90 CYS A O 1
ATOM 677 N N . ILE A 1 91 ? -10.158 7.091 3.962 1.00 87.12 91 ILE A N 1
ATOM 678 C CA . ILE A 1 91 ? -11.613 7.318 4.009 1.00 87.12 91 ILE A CA 1
ATOM 679 C C . ILE A 1 91 ? -12.367 5.996 4.195 1.00 87.12 91 ILE A C 1
ATOM 681 O O . ILE A 1 91 ? -13.245 5.910 5.053 1.00 87.12 91 ILE A O 1
ATOM 685 N N . ILE A 1 92 ? -12.014 4.955 3.432 1.00 88.25 92 ILE A N 1
ATOM 686 C CA . ILE A 1 92 ? -12.626 3.621 3.561 1.00 88.25 92 ILE A CA 1
ATOM 687 C C . ILE A 1 92 ? -12.402 3.066 4.972 1.00 88.25 92 ILE A C 1
ATOM 689 O O . ILE A 1 92 ? -13.340 2.581 5.606 1.00 88.25 92 ILE A O 1
ATOM 693 N N . TYR A 1 93 ? -11.176 3.186 5.485 1.00 84.50 93 TYR A N 1
ATOM 694 C CA . TYR A 1 93 ? -10.837 2.771 6.841 1.00 84.50 93 TYR A CA 1
ATOM 695 C C . TYR A 1 93 ? -11.674 3.523 7.889 1.00 84.50 93 TYR A C 1
ATOM 697 O O . TYR A 1 93 ? -12.237 2.909 8.796 1.00 84.50 93 TYR A O 1
ATOM 705 N N . GLN A 1 94 ? -11.835 4.840 7.728 1.00 86.00 94 GLN A N 1
ATOM 706 C CA . GLN A 1 94 ? -12.626 5.661 8.641 1.00 86.00 94 GLN A CA 1
ATOM 707 C C . GLN A 1 94 ? -14.106 5.254 8.659 1.00 86.00 94 GLN A C 1
ATOM 709 O O . GLN A 1 94 ? -14.707 5.194 9.730 1.00 86.00 94 GLN A O 1
ATOM 714 N N . ILE A 1 95 ? -14.693 4.921 7.504 1.00 89.12 95 ILE A N 1
ATOM 715 C CA . ILE A 1 95 ? -16.070 4.402 7.422 1.00 89.12 95 ILE A CA 1
ATOM 716 C C . ILE A 1 95 ? -16.199 3.084 8.199 1.00 89.12 95 ILE A C 1
ATOM 718 O O . ILE A 1 95 ? -17.178 2.890 8.927 1.00 89.12 95 ILE A O 1
ATOM 722 N N . GLY A 1 96 ? -15.204 2.199 8.090 1.00 86.75 96 GLY A N 1
ATOM 723 C CA . GLY A 1 96 ? -15.150 0.950 8.853 1.00 86.75 96 GLY A CA 1
ATOM 724 C C . GLY A 1 96 ? -15.110 1.189 10.365 1.00 86.75 96 GLY A C 1
ATOM 725 O O . GLY A 1 96 ? -15.924 0.631 11.102 1.00 86.75 96 GLY A O 1
ATOM 726 N N . MET A 1 97 ? -14.229 2.079 10.825 1.00 82.50 97 MET A N 1
ATOM 727 C CA . MET A 1 97 ? -14.098 2.428 12.246 1.00 82.50 97 MET A CA 1
ATOM 728 C C . MET A 1 97 ? -15.352 3.100 12.812 1.00 82.50 97 MET A C 1
ATOM 730 O O . MET A 1 97 ? -15.789 2.769 13.916 1.00 82.50 97 MET A O 1
ATOM 734 N N . ILE A 1 98 ? -15.973 4.004 12.047 1.00 86.81 98 ILE A N 1
ATOM 735 C CA . ILE A 1 98 ? -17.243 4.632 12.429 1.00 86.81 98 ILE A CA 1
ATOM 736 C C . ILE A 1 98 ? -18.337 3.570 12.540 1.00 86.81 98 ILE A C 1
ATOM 738 O O . ILE A 1 98 ? -19.050 3.550 13.538 1.00 86.81 98 ILE A O 1
ATOM 742 N N . SER A 1 99 ? -18.440 2.652 11.575 1.00 85.81 99 SER A N 1
ATOM 743 C CA . SER A 1 99 ? -19.452 1.586 11.600 1.00 85.81 99 SER A CA 1
ATOM 744 C C . SER A 1 99 ? -19.312 0.688 12.833 1.00 85.81 99 SER A C 1
ATOM 746 O O . SER A 1 99 ? -20.302 0.402 13.504 1.00 85.81 99 SER A O 1
ATOM 748 N N . LEU A 1 100 ? -18.083 0.300 13.187 1.00 80.62 100 LEU A N 1
ATOM 749 C CA . LEU A 1 100 ? -17.814 -0.495 14.390 1.00 80.62 100 LEU A CA 1
ATOM 750 C C . LEU A 1 100 ? -18.111 0.279 15.678 1.00 80.62 100 LEU A C 1
ATOM 752 O O . LEU A 1 100 ? -18.712 -0.266 16.602 1.00 80.62 100 LEU A O 1
ATOM 756 N N . THR A 1 101 ? -17.744 1.559 15.728 1.00 81.94 101 THR A N 1
ATOM 757 C CA . THR A 1 101 ? -18.013 2.423 16.887 1.00 81.94 101 THR A CA 1
ATOM 758 C C . THR A 1 101 ? -19.516 2.636 17.077 1.00 81.94 101 THR A C 1
ATOM 760 O O . THR A 1 101 ? -20.021 2.523 18.190 1.00 81.94 101 THR A O 1
ATOM 763 N N . VAL A 1 102 ? -20.265 2.856 15.993 1.00 82.06 102 VAL A N 1
ATOM 764 C CA . VAL A 1 102 ? -21.731 2.967 16.023 1.00 82.06 102 VAL A CA 1
ATOM 765 C C . VAL A 1 102 ? -22.369 1.654 16.476 1.00 82.06 102 VAL A C 1
ATOM 767 O O . VAL A 1 102 ? -23.242 1.677 17.340 1.00 82.06 102 VAL A O 1
ATOM 770 N N . SER A 1 103 ? -21.894 0.506 15.980 1.00 77.44 103 SER A N 1
ATOM 771 C CA . SER A 1 103 ? -22.344 -0.815 16.444 1.00 77.44 103 SER A CA 1
ATOM 772 C C . SER A 1 103 ? -22.017 -1.080 17.917 1.00 77.44 103 SER A C 1
ATOM 774 O O . SER A 1 103 ? -22.660 -1.921 18.542 1.00 77.44 103 SER A O 1
ATOM 776 N N . ALA A 1 104 ? -21.007 -0.410 18.477 1.00 72.50 104 ALA A N 1
ATOM 777 C CA . ALA A 1 104 ? -20.658 -0.519 19.886 1.00 72.50 104 ALA A CA 1
ATOM 778 C C . ALA A 1 104 ? -21.512 0.380 20.794 1.00 72.50 104 ALA A C 1
ATOM 780 O O . ALA A 1 104 ? -21.657 0.064 21.971 1.00 72.50 104 ALA A O 1
ATOM 781 N N . ILE A 1 105 ? -22.063 1.472 20.259 1.00 73.56 105 ILE A N 1
ATOM 782 C CA . ILE A 1 105 ? -22.860 2.450 21.012 1.00 73.56 105 ILE A CA 1
ATOM 783 C C . ILE A 1 105 ? -24.361 2.143 20.912 1.00 73.56 105 ILE A C 1
ATOM 785 O O . ILE A 1 105 ? -25.098 2.318 21.880 1.00 73.56 105 ILE A O 1
ATOM 789 N N . LEU A 1 106 ? -24.837 1.675 19.752 1.00 72.06 106 LEU A N 1
ATOM 790 C CA . LEU A 1 106 ? -26.257 1.406 19.533 1.00 72.06 106 LEU A CA 1
ATOM 791 C C . LEU A 1 106 ? -26.659 0.019 20.068 1.00 72.06 106 LEU A C 1
ATOM 793 O O . LEU A 1 106 ? -26.209 -0.999 19.540 1.00 72.06 106 LEU A O 1
ATOM 797 N N . PRO A 1 107 ? -27.578 -0.052 21.048 1.00 63.03 107 PRO A N 1
ATOM 798 C CA . PRO A 1 107 ? -27.963 -1.308 21.688 1.00 63.03 107 PRO A CA 1
ATOM 799 C C . PRO A 1 107 ? -28.814 -2.198 20.771 1.00 63.03 107 PRO A C 1
ATOM 801 O O . PRO A 1 107 ? -28.841 -3.407 20.951 1.00 63.03 107 PRO A O 1
ATOM 804 N N . GLN A 1 108 ? -29.457 -1.621 19.750 1.00 63.41 108 GLN A N 1
ATOM 805 C CA . GLN A 1 108 ? -30.284 -2.356 18.783 1.00 63.41 108 GLN A CA 1
ATOM 806 C C . GLN A 1 10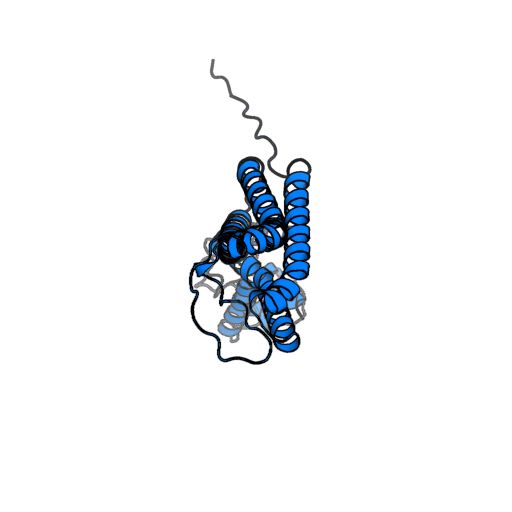8 ? -29.474 -3.168 17.760 1.00 63.41 108 GLN A C 1
ATOM 808 O O . GLN A 1 108 ? -30.028 -4.014 17.067 1.00 63.41 108 GLN A O 1
ATOM 813 N N . LEU A 1 109 ? -28.167 -2.905 17.648 1.00 62.44 109 LEU A N 1
ATOM 814 C CA . LEU A 1 109 ? -27.262 -3.629 16.749 1.00 62.44 109 LEU A CA 1
ATOM 815 C C . LEU A 1 109 ? -26.521 -4.773 17.460 1.00 62.44 109 LEU A C 1
ATOM 817 O O . LEU A 1 109 ? -25.762 -5.495 16.812 1.00 62.44 109 LEU A O 1
ATOM 821 N N . ARG A 1 110 ? -26.728 -4.951 18.775 1.00 61.91 110 ARG A N 1
ATOM 822 C CA . ARG A 1 110 ? -26.120 -6.029 19.563 1.00 61.91 110 ARG A CA 1
ATOM 823 C C . ARG A 1 110 ? -27.142 -7.107 19.932 1.00 61.91 110 ARG A C 1
ATOM 825 O O . ARG A 1 110 ? -28.290 -6.785 20.233 1.00 61.91 110 ARG A O 1
ATOM 832 N N . PRO A 1 111 ? -26.727 -8.385 19.972 1.00 60.03 111 PRO A N 1
ATOM 833 C CA . PRO A 1 111 ? -27.532 -9.425 20.592 1.00 60.03 111 PRO A CA 1
ATOM 834 C C . PRO A 1 111 ? -27.651 -9.163 22.107 1.00 60.03 111 PRO A C 1
ATOM 836 O O . PRO A 1 111 ? -26.685 -8.698 22.718 1.00 60.03 111 PRO A O 1
ATOM 839 N N . PRO A 1 112 ? -28.802 -9.463 22.734 1.00 60.97 112 PRO A N 1
ATOM 840 C CA . PRO A 1 112 ? -28.945 -9.348 24.180 1.00 60.97 112 PRO A CA 1
ATOM 841 C C . PRO A 1 112 ? -27.949 -10.284 24.894 1.00 60.97 112 PRO A C 1
ATOM 843 O O . PRO A 1 112 ? -27.689 -11.389 24.406 1.00 60.97 112 PRO A O 1
ATOM 846 N N . PRO A 1 113 ? -27.376 -9.872 26.039 1.00 58.22 113 PRO A N 1
ATOM 847 C CA . PRO A 1 113 ? -26.426 -10.693 26.783 1.00 58.22 113 PRO A CA 1
ATOM 848 C C . PRO A 1 113 ? -27.116 -11.962 27.302 1.00 58.22 113 PRO A C 1
ATOM 850 O O . PRO A 1 113 ? -28.099 -11.889 28.039 1.00 58.22 113 PRO A O 1
ATOM 853 N N . CYS A 1 114 ? -26.612 -13.138 26.919 1.00 60.12 114 CYS A N 1
ATOM 854 C CA . CYS A 1 114 ? -27.181 -14.420 27.337 1.00 60.12 114 CYS A CA 1
ATOM 855 C C . CYS A 1 114 ? -26.477 -14.937 28.606 1.00 60.12 114 CYS A C 1
ATOM 857 O O . CYS A 1 114 ? -25.253 -15.063 28.646 1.00 60.12 114 CYS A O 1
ATOM 859 N N . GLN A 1 115 ? -27.250 -15.279 29.643 1.00 55.97 115 GLN A N 1
ATOM 860 C CA . GLN A 1 115 ? -26.738 -16.024 30.799 1.00 55.97 115 GLN A CA 1
ATOM 861 C C . GLN A 1 115 ? -26.605 -17.521 30.486 1.00 55.97 115 GLN A C 1
ATOM 863 O O . GLN A 1 115 ? -27.344 -18.076 29.675 1.00 55.97 115 GLN A O 1
ATOM 868 N N . HIS A 1 116 ? -25.664 -18.171 31.177 1.00 54.16 116 HIS A N 1
ATOM 869 C CA . HIS A 1 116 ? -25.035 -19.460 30.856 1.00 54.16 116 HIS A CA 1
ATOM 870 C C . HIS A 1 116 ? -25.950 -20.707 30.818 1.00 54.16 116 HIS A C 1
ATOM 872 O O . HIS A 1 116 ? -25.422 -21.815 30.781 1.00 54.16 116 HIS A O 1
ATOM 878 N N . ASN A 1 117 ? -27.287 -20.584 30.849 1.00 50.72 117 ASN A N 1
ATOM 879 C CA . ASN A 1 117 ? -28.168 -21.759 30.784 1.00 50.72 117 ASN A CA 1
ATOM 880 C C . ASN A 1 117 ? -29.651 -21.530 30.393 1.00 50.72 117 ASN A C 1
ATOM 882 O O . ASN A 1 117 ? -30.507 -22.301 30.826 1.00 50.72 117 ASN A O 1
ATOM 886 N N . GLN A 1 118 ? -30.007 -20.517 29.588 1.00 52.50 118 GLN A N 1
ATOM 887 C CA . GLN A 1 118 ? -31.388 -20.374 29.077 1.00 52.50 118 GLN A CA 1
ATOM 888 C C . GLN A 1 118 ? -31.475 -19.962 27.599 1.00 52.50 118 GLN A C 1
ATOM 890 O O . GLN A 1 118 ? -30.594 -19.289 27.070 1.00 52.50 118 GLN A O 1
ATOM 895 N N . VAL A 1 119 ? -32.576 -20.372 26.950 1.00 57.84 119 VAL A N 1
ATOM 896 C CA . VAL A 1 119 ? -32.982 -19.958 25.596 1.00 57.84 119 VAL A CA 1
ATOM 897 C C . VAL A 1 119 ? -33.235 -18.448 25.609 1.00 57.84 119 VAL A C 1
ATOM 899 O O . VAL A 1 119 ? -34.158 -17.988 26.280 1.00 57.84 119 VAL A O 1
ATOM 902 N N . CYS A 1 120 ? -32.394 -17.686 24.905 1.00 55.69 120 CYS A N 1
ATOM 903 C CA . CYS A 1 120 ? -32.423 -16.224 24.923 1.00 55.69 120 CYS A CA 1
ATOM 904 C C . CYS A 1 120 ? -33.778 -15.708 24.396 1.00 55.69 120 CYS A C 1
ATOM 906 O O . CYS A 1 120 ? -34.211 -16.086 23.306 1.00 55.69 120 CYS A O 1
ATOM 908 N N . LYS A 1 121 ? -34.453 -14.868 25.190 1.00 46.91 121 LYS A N 1
ATOM 909 C CA . LYS A 1 121 ? -35.772 -14.288 24.897 1.00 46.91 121 LYS A CA 1
ATOM 910 C C . LYS A 1 121 ? -35.691 -12.757 24.929 1.00 46.91 121 LYS A C 1
ATOM 912 O O . LYS A 1 121 ? -34.886 -12.208 25.676 1.00 46.91 121 LYS A O 1
ATOM 917 N N . GLU A 1 122 ? -36.496 -12.115 24.082 1.00 47.44 122 GLU A N 1
ATOM 918 C CA . GLU A 1 122 ? -36.562 -10.662 23.853 1.00 47.44 122 GLU A CA 1
ATOM 919 C C . GLU A 1 122 ? -36.861 -9.823 25.104 1.00 47.44 122 GLU A C 1
ATOM 921 O O . GLU A 1 122 ? -37.424 -10.307 26.085 1.00 47.44 122 GLU A O 1
ATOM 926 N N . ALA A 1 123 ? -36.465 -8.548 25.024 1.00 42.38 123 ALA A N 1
ATOM 927 C CA . ALA A 1 123 ? -36.494 -7.566 26.099 1.00 42.38 123 ALA A CA 1
ATOM 928 C C . ALA A 1 123 ? -37.920 -7.201 26.550 1.00 42.38 123 ALA A C 1
ATOM 930 O O . ALA A 1 123 ? -38.724 -6.728 25.748 1.00 42.38 123 ALA A O 1
ATOM 931 N N . ASP A 1 124 ? -38.178 -7.349 27.852 1.00 45.31 124 ASP A N 1
ATOM 932 C CA . ASP A 1 124 ? -39.302 -6.731 28.559 1.00 45.31 124 ASP A CA 1
ATOM 933 C C . ASP A 1 124 ? -38.781 -5.579 29.431 1.00 45.31 124 ASP A C 1
ATOM 935 O O . ASP A 1 124 ? -37.692 -5.648 30.012 1.00 45.31 124 ASP A O 1
ATOM 939 N N . GLY A 1 125 ? -39.523 -4.473 29.420 1.00 59.84 125 GLY A N 1
ATOM 940 C CA . GLY A 1 125 ? -39.061 -3.168 29.869 1.00 59.84 125 GLY A CA 1
ATOM 941 C C . GLY A 1 125 ? -39.184 -2.957 31.373 1.00 59.84 125 GLY A C 1
ATOM 942 O O . GLY A 1 125 ? -40.278 -2.714 31.870 1.00 59.84 125 GLY A O 1
ATOM 943 N N . ASP A 1 126 ? -38.040 -2.878 32.058 1.00 53.41 126 ASP A N 1
ATOM 944 C CA . ASP A 1 126 ? -37.923 -2.091 33.288 1.00 53.41 126 ASP A CA 1
ATOM 945 C C . ASP A 1 126 ? -36.669 -1.193 33.246 1.00 53.41 126 ASP A C 1
ATOM 947 O O . ASP A 1 126 ? -35.525 -1.639 33.155 1.00 53.41 126 ASP A O 1
ATOM 951 N N . SER A 1 127 ? -36.889 0.121 33.199 1.00 55.44 127 SER A N 1
ATOM 952 C CA . SER A 1 127 ? -36.056 1.071 32.433 1.00 55.44 127 SER A CA 1
ATOM 953 C C . SER A 1 127 ? -34.846 1.675 33.171 1.00 55.44 127 SER A C 1
ATOM 955 O O . SER A 1 127 ? -34.264 2.647 32.692 1.00 55.44 127 SER A O 1
ATOM 957 N N . LEU A 1 128 ? -34.419 1.125 34.315 1.00 57.06 128 LEU A N 1
ATOM 958 C CA . LEU A 1 128 ? -33.329 1.705 35.130 1.00 57.06 128 LEU A CA 1
ATOM 959 C C . LEU A 1 128 ? -32.066 0.835 35.224 1.00 57.06 128 LEU A C 1
ATOM 961 O O . LEU A 1 128 ? -30.959 1.361 35.120 1.00 57.06 128 LEU A O 1
ATOM 965 N N . GLN A 1 129 ? -32.193 -0.489 35.348 1.00 56.69 129 GLN A N 1
ATOM 966 C CA . GLN A 1 129 ? -31.023 -1.383 35.403 1.00 56.69 129 GLN A CA 1
ATOM 967 C C . GLN A 1 129 ? -30.359 -1.535 34.032 1.00 56.69 129 GLN A C 1
ATOM 969 O O . GLN A 1 129 ? -29.134 -1.476 33.929 1.00 56.69 129 GLN A O 1
ATOM 974 N N . PHE A 1 130 ? -31.163 -1.619 32.967 1.00 63.03 130 PHE A N 1
ATOM 975 C CA . PHE A 1 130 ? -30.656 -1.577 31.596 1.00 63.03 130 PHE A CA 1
ATOM 976 C C . PHE A 1 130 ? -29.917 -0.275 31.302 1.00 63.03 130 PHE A C 1
ATOM 978 O O . PHE A 1 130 ? -28.887 -0.311 30.643 1.00 63.03 130 PHE A O 1
ATOM 985 N N . LEU A 1 131 ? -30.391 0.861 31.822 1.00 59.41 131 LEU A N 1
ATOM 986 C CA . LEU A 1 131 ? -29.743 2.156 31.624 1.00 59.41 131 LEU A CA 1
ATOM 987 C C . LEU A 1 131 ? -28.389 2.237 32.343 1.00 59.41 131 LEU A C 1
ATOM 989 O O . LEU A 1 131 ? -27.431 2.747 31.771 1.00 59.41 131 LEU A O 1
ATOM 993 N N . LEU A 1 132 ? -28.280 1.715 33.569 1.00 60.69 132 LEU A N 1
ATOM 994 C CA . LEU A 1 132 ? -27.015 1.702 34.310 1.00 60.69 132 LEU A CA 1
ATOM 995 C C . LEU A 1 132 ? -25.985 0.750 33.694 1.00 60.69 132 LEU A C 1
ATOM 997 O O . LEU A 1 132 ? -24.837 1.152 33.518 1.00 60.69 132 LEU A O 1
ATOM 1001 N N . VAL A 1 133 ? -26.393 -0.460 33.296 1.00 63.94 133 VAL A N 1
ATOM 1002 C CA . VAL A 1 133 ? -25.521 -1.397 32.563 1.00 63.94 133 VAL A CA 1
ATOM 1003 C C . VAL A 1 133 ? -25.132 -0.807 31.205 1.00 63.94 133 VAL A C 1
ATOM 1005 O O . VAL A 1 133 ? -23.963 -0.835 30.840 1.00 63.94 133 VAL A O 1
ATOM 1008 N N . TYR A 1 134 ? -26.070 -0.165 30.501 1.00 64.69 134 TYR A N 1
ATOM 1009 C CA . TYR A 1 134 ? -25.803 0.557 29.256 1.00 64.69 134 TYR A CA 1
ATOM 1010 C C . TYR A 1 134 ? -24.783 1.680 29.450 1.00 64.69 134 TYR A C 1
ATOM 1012 O O . TYR A 1 134 ? -23.872 1.803 28.641 1.00 64.69 134 TYR A O 1
ATOM 1020 N N . ILE A 1 135 ? -24.905 2.501 30.496 1.00 63.50 135 ILE A N 1
ATOM 1021 C CA . ILE A 1 135 ? -23.946 3.573 30.793 1.00 63.50 135 ILE A CA 1
ATOM 1022 C C . ILE A 1 135 ? -22.576 2.973 31.136 1.00 63.50 135 ILE A C 1
ATOM 1024 O O . ILE A 1 135 ? -21.560 3.441 30.630 1.00 63.50 135 ILE A O 1
ATOM 1028 N N . GLN A 1 136 ? -22.533 1.914 31.942 1.00 57.69 136 GLN A N 1
ATOM 1029 C CA . GLN A 1 136 ? -21.287 1.301 32.396 1.00 57.69 136 GLN A CA 1
ATOM 1030 C C . GLN A 1 136 ? -20.528 0.589 31.261 1.00 57.69 136 GLN A C 1
ATOM 1032 O O . GLN A 1 136 ? -19.323 0.798 31.115 1.00 57.69 136 GLN A O 1
ATOM 1037 N N . ASP A 1 137 ? -21.227 -0.159 30.402 1.00 63.28 137 ASP A N 1
ATOM 1038 C CA . ASP A 1 137 ? -20.631 -0.808 29.229 1.00 63.28 137 ASP A CA 1
ATOM 1039 C C . ASP A 1 137 ? -20.342 0.184 28.088 1.00 63.28 137 ASP A C 1
ATOM 1041 O O . ASP A 1 137 ? -19.290 0.091 27.448 1.00 63.28 137 ASP A O 1
ATOM 1045 N N . ASN A 1 138 ? -21.199 1.182 27.828 1.00 62.91 138 ASN A N 1
ATOM 1046 C CA . ASN A 1 138 ? -20.929 2.152 26.756 1.00 62.91 138 ASN A CA 1
ATOM 1047 C C . ASN A 1 138 ? -19.820 3.140 27.077 1.00 62.91 138 ASN A C 1
ATOM 1049 O O . ASN A 1 138 ? -19.148 3.581 26.147 1.00 62.91 138 ASN A O 1
ATOM 1053 N N . ILE A 1 139 ? -19.594 3.494 28.344 1.00 65.06 139 ILE A N 1
ATOM 1054 C CA . ILE A 1 139 ? -18.462 4.360 28.687 1.00 65.06 139 ILE A CA 1
ATOM 1055 C C . ILE A 1 139 ? -17.147 3.625 28.393 1.00 65.06 139 ILE A C 1
ATOM 1057 O O . ILE A 1 139 ? -16.254 4.208 27.788 1.00 65.06 139 ILE A O 1
ATOM 1061 N N . GLY A 1 140 ? -17.032 2.337 28.733 1.00 71.00 140 GLY A N 1
ATOM 1062 C CA . GLY A 1 140 ? -15.817 1.561 28.463 1.00 71.00 140 GLY A CA 1
ATOM 1063 C C . GLY A 1 140 ? -15.590 1.303 26.971 1.00 71.00 140 GLY A C 1
ATOM 1064 O O . GLY A 1 140 ? -14.539 1.640 26.421 1.00 71.00 140 GLY A O 1
ATOM 1065 N N . TRP A 1 141 ? -16.594 0.745 26.293 1.00 70.56 141 TRP A N 1
ATOM 1066 C CA . TRP A 1 141 ? -16.482 0.338 24.889 1.00 70.56 141 TRP A CA 1
ATOM 1067 C C . TRP A 1 141 ? -16.543 1.511 23.910 1.00 70.56 141 TRP A C 1
ATOM 1069 O O . TRP A 1 141 ? -15.802 1.532 22.924 1.00 70.56 141 TRP A O 1
ATOM 1079 N N . GLY A 1 142 ? -17.376 2.511 24.202 1.00 70.56 142 GLY A N 1
ATOM 1080 C CA . GLY A 1 142 ? -17.479 3.740 23.421 1.00 70.56 142 GLY A CA 1
ATOM 1081 C C . GLY A 1 142 ? -16.201 4.573 23.482 1.00 70.56 142 GLY A C 1
ATOM 1082 O O . GLY A 1 142 ? -15.767 5.077 22.451 1.00 70.56 142 GLY A O 1
ATOM 1083 N N . LEU A 1 143 ? -15.530 4.658 24.638 1.00 75.81 143 LEU A N 1
ATOM 1084 C CA . LEU A 1 143 ? -14.219 5.313 24.728 1.00 75.81 143 LEU A CA 1
ATOM 1085 C C . LEU A 1 143 ? -13.108 4.453 24.105 1.00 75.81 143 LEU A C 1
ATOM 1087 O O . LEU A 1 143 ? -12.277 4.979 23.364 1.00 75.81 143 LEU A O 1
ATOM 1091 N N . GLY A 1 144 ? -13.121 3.136 24.339 1.00 77.00 144 GLY A N 1
ATOM 1092 C CA . GLY A 1 144 ? -12.101 2.205 23.842 1.00 77.00 144 GLY A CA 1
ATOM 1093 C C . GLY A 1 144 ? -12.033 2.081 22.314 1.00 77.00 144 GLY A C 1
ATOM 1094 O O . GLY A 1 144 ? -10.946 1.883 21.768 1.00 77.00 144 GLY A O 1
ATOM 1095 N N . LEU A 1 145 ? -13.164 2.231 21.616 1.00 78.50 145 LEU A N 1
ATOM 1096 C CA . LEU A 1 145 ? -13.233 2.230 20.145 1.00 78.50 145 LEU A CA 1
ATOM 1097 C C . LEU A 1 145 ? -13.390 3.643 19.550 1.00 78.50 145 LEU A C 1
ATOM 1099 O O . LEU A 1 145 ? -12.909 3.912 18.447 1.00 78.50 145 LEU A O 1
ATOM 1103 N N . GLY A 1 146 ? -13.996 4.576 20.287 1.00 82.69 146 GLY A N 1
ATOM 1104 C CA . GLY A 1 146 ? -14.232 5.947 19.831 1.00 82.69 146 GLY A CA 1
ATOM 1105 C C . GLY A 1 146 ? -12.986 6.832 19.839 1.00 82.69 146 GLY A C 1
ATOM 1106 O O . GLY A 1 146 ? -12.780 7.578 18.882 1.00 82.69 146 GLY A O 1
ATOM 1107 N N . ILE A 1 147 ? -12.117 6.729 20.856 1.00 84.00 147 ILE A N 1
ATOM 1108 C CA . ILE A 1 147 ? -10.884 7.538 20.934 1.00 84.00 147 ILE A CA 1
ATOM 1109 C C . ILE A 1 147 ? -9.970 7.291 19.716 1.00 84.00 147 ILE A C 1
ATOM 1111 O O . ILE A 1 147 ? -9.599 8.272 19.064 1.00 84.00 147 ILE A O 1
ATOM 1115 N N . PRO A 1 148 ? -9.652 6.035 19.329 1.00 82.81 148 PRO A N 1
ATOM 1116 C CA . PRO A 1 148 ? -8.898 5.763 18.102 1.00 82.81 148 PRO A CA 1
ATOM 1117 C C . PRO A 1 148 ? -9.574 6.318 16.842 1.00 82.81 148 PRO A C 1
ATOM 1119 O O . PRO A 1 148 ? -8.904 6.875 15.974 1.00 82.81 148 PRO A O 1
ATOM 1122 N N . THR A 1 149 ? -10.904 6.222 16.759 1.00 85.06 149 THR A N 1
ATOM 1123 C CA . THR A 1 149 ? -11.686 6.696 15.607 1.00 85.06 149 THR A CA 1
ATOM 1124 C C . THR A 1 149 ? -11.604 8.216 15.441 1.00 85.06 149 THR A C 1
ATOM 1126 O O . THR A 1 149 ? -11.426 8.706 14.324 1.00 85.06 149 THR A O 1
ATOM 1129 N N . ILE A 1 150 ? -11.695 8.973 16.539 1.00 86.38 150 ILE A N 1
ATOM 1130 C CA . ILE A 1 150 ? -11.575 10.440 16.530 1.00 86.38 150 ILE A CA 1
ATOM 1131 C C . ILE A 1 150 ? -10.133 10.860 16.230 1.00 86.38 150 ILE A C 1
ATOM 1133 O O . ILE A 1 150 ? -9.911 11.758 15.417 1.00 86.38 150 ILE A O 1
ATOM 1137 N N . ALA A 1 151 ? -9.148 10.195 16.842 1.00 84.94 151 ALA A N 1
ATOM 1138 C CA . ALA A 1 151 ? -7.736 10.474 16.595 1.00 84.94 151 ALA A CA 1
ATOM 1139 C C . ALA A 1 151 ? -7.373 10.288 15.112 1.00 84.94 151 ALA A C 1
ATOM 1141 O O . ALA A 1 151 ? -6.729 11.156 14.520 1.00 84.94 151 ALA A O 1
ATOM 1142 N N . MET A 1 152 ? -7.853 9.211 14.479 1.00 84.56 152 MET A N 1
ATOM 1143 C CA . MET A 1 152 ? -7.641 8.987 13.047 1.00 84.56 152 MET A CA 1
ATOM 1144 C C . MET A 1 152 ? -8.374 9.993 12.169 1.00 84.56 152 MET A C 1
ATOM 1146 O O . MET A 1 152 ? -7.800 10.461 11.189 1.00 84.56 152 MET A O 1
ATOM 1150 N N . PHE A 1 153 ? -9.585 10.407 12.543 1.00 88.19 153 PHE A N 1
ATOM 1151 C CA . PHE A 1 153 ? -10.294 11.459 11.816 1.00 88.19 153 PHE A CA 1
ATOM 1152 C C . PHE A 1 153 ? -9.493 12.770 11.773 1.00 88.19 153 PHE A C 1
ATOM 1154 O O . PHE A 1 153 ? -9.315 13.362 10.707 1.00 88.19 153 PHE A O 1
ATOM 1161 N N . ILE A 1 154 ? -8.948 13.191 12.919 1.00 87.69 154 ILE A N 1
ATOM 1162 C CA . ILE A 1 154 ? -8.088 14.380 13.018 1.00 87.69 154 ILE A CA 1
ATOM 1163 C C . ILE A 1 154 ? -6.824 14.197 12.168 1.00 87.69 154 ILE A C 1
ATOM 1165 O O . ILE A 1 154 ? -6.434 15.105 11.435 1.00 87.69 154 ILE A O 1
ATOM 1169 N N . SER A 1 155 ? -6.216 13.011 12.220 1.00 84.62 155 SER A N 1
ATOM 1170 C CA . SER A 1 155 ? -5.029 12.669 11.435 1.00 84.62 155 SER A CA 1
ATOM 1171 C C . SER A 1 155 ? -5.264 12.810 9.925 1.00 84.62 155 SER A C 1
ATOM 1173 O O . SER A 1 155 ? -4.475 13.449 9.227 1.00 84.62 155 SER A O 1
ATOM 1175 N N . ILE A 1 156 ? -6.403 12.314 9.427 1.00 85.62 156 ILE A N 1
ATOM 1176 C CA . ILE A 1 156 ? -6.802 12.425 8.016 1.00 85.62 156 ILE A CA 1
ATOM 1177 C C . ILE A 1 156 ? -6.992 13.890 7.611 1.00 85.62 156 ILE A C 1
ATOM 1179 O O . ILE A 1 156 ? -6.539 14.293 6.539 1.00 85.62 156 ILE A O 1
ATOM 1183 N N . ILE A 1 157 ? -7.618 14.708 8.465 1.00 87.38 157 ILE A N 1
ATOM 1184 C CA . ILE A 1 157 ? -7.783 16.144 8.201 1.00 87.38 157 ILE A CA 1
ATOM 1185 C C . ILE A 1 157 ? -6.420 16.828 8.081 1.00 87.38 157 ILE A C 1
ATOM 1187 O O . ILE A 1 157 ? -6.210 17.595 7.143 1.00 87.38 157 ILE A O 1
ATOM 1191 N N . ILE A 1 158 ? -5.483 16.532 8.986 1.00 85.38 158 ILE A N 1
ATOM 1192 C CA . ILE A 1 158 ? -4.123 17.089 8.949 1.00 85.38 158 ILE A CA 1
ATOM 1193 C C . ILE A 1 158 ? -3.393 16.653 7.672 1.00 85.38 158 ILE A C 1
ATOM 1195 O O . ILE A 1 158 ? -2.761 17.483 7.015 1.00 85.38 158 ILE A O 1
ATOM 1199 N N . PHE A 1 159 ? -3.515 15.381 7.283 1.00 83.81 159 PHE A N 1
ATOM 1200 C CA . PHE A 1 159 ? -2.929 14.858 6.050 1.00 83.81 159 PHE A CA 1
ATOM 1201 C C . PHE A 1 159 ? -3.484 15.572 4.809 1.00 83.81 159 PHE A C 1
ATOM 1203 O O . PHE A 1 159 ? -2.722 16.052 3.972 1.00 83.81 159 PHE A O 1
ATOM 1210 N N . ILE A 1 160 ? -4.807 15.727 4.705 1.00 85.44 160 ILE A N 1
ATOM 1211 C CA . ILE A 1 160 ? -5.441 16.416 3.572 1.00 85.44 160 ILE A CA 1
ATOM 1212 C C . ILE A 1 160 ? -5.098 17.913 3.574 1.00 85.44 160 ILE A C 1
ATOM 1214 O O . ILE A 1 160 ? -4.781 18.469 2.524 1.00 85.44 160 ILE A O 1
ATOM 1218 N N . ALA A 1 161 ? -5.081 18.571 4.736 1.00 84.38 161 ALA A N 1
ATOM 1219 C CA . ALA A 1 161 ? -4.683 19.975 4.863 1.00 84.38 161 ALA A CA 1
ATOM 1220 C C . ALA A 1 161 ? -3.212 20.213 4.470 1.00 84.38 161 ALA A C 1
ATOM 1222 O O . ALA A 1 161 ? -2.860 21.304 4.019 1.00 84.38 161 ALA A O 1
ATOM 1223 N N . GLY A 1 162 ? -2.359 19.190 4.589 1.00 81.50 162 GLY A N 1
ATOM 1224 C CA . GLY A 1 162 ? -0.975 19.185 4.115 1.00 81.50 162 GLY A CA 1
ATOM 1225 C C . GLY A 1 162 ? -0.818 19.091 2.591 1.00 81.50 162 GLY A C 1
ATOM 1226 O O . GLY A 1 162 ? 0.271 19.374 2.086 1.00 81.50 162 GLY A O 1
ATOM 1227 N N . TYR A 1 163 ? -1.886 18.775 1.844 1.00 81.69 163 TYR A N 1
ATOM 1228 C CA . TYR A 1 163 ? -1.880 18.637 0.380 1.00 81.69 163 TYR A CA 1
ATOM 1229 C C . TYR A 1 163 ? -1.110 19.721 -0.395 1.00 81.69 163 TYR A C 1
ATOM 1231 O O . TYR A 1 163 ? -0.245 19.362 -1.197 1.00 81.69 163 TYR A O 1
ATOM 1239 N N . PRO A 1 164 ? -1.328 21.036 -0.174 1.00 79.06 164 PRO A N 1
ATOM 1240 C CA . PRO A 1 164 ? -0.621 22.082 -0.921 1.00 79.06 164 PRO A CA 1
ATOM 1241 C C . PRO A 1 164 ? 0.902 22.080 -0.713 1.00 79.06 164 PRO A C 1
ATOM 1243 O O . PRO A 1 164 ? 1.636 22.652 -1.527 1.00 79.06 164 PRO A O 1
ATOM 1246 N N . LEU A 1 165 ? 1.381 21.458 0.368 1.00 77.31 165 LEU A N 1
ATOM 1247 C CA . LEU A 1 165 ? 2.795 21.354 0.707 1.00 77.31 165 LEU A CA 1
ATOM 1248 C C . LEU A 1 165 ? 3.456 20.107 0.089 1.00 77.31 165 LEU A C 1
ATOM 1250 O O . LEU A 1 165 ? 4.682 20.084 -0.074 1.00 77.31 165 LEU A O 1
ATOM 1254 N N . TYR A 1 166 ? 2.668 19.094 -0.286 1.00 74.19 166 TYR A N 1
ATOM 1255 C CA . TYR A 1 166 ? 3.171 17.877 -0.912 1.00 74.19 166 TYR A CA 1
ATOM 1256 C C . TYR A 1 166 ? 3.595 18.112 -2.365 1.00 74.19 166 TYR A C 1
ATOM 1258 O O . TYR A 1 166 ? 3.042 18.928 -3.106 1.00 74.19 166 TYR A O 1
ATOM 1266 N N . ARG A 1 167 ? 4.633 17.380 -2.772 1.00 71.31 167 ARG A N 1
ATOM 1267 C CA . ARG A 1 167 ? 5.093 17.330 -4.157 1.00 71.31 167 ARG A CA 1
ATOM 1268 C C . ARG A 1 167 ? 4.520 16.072 -4.794 1.00 71.31 167 ARG A C 1
ATOM 1270 O O . ARG A 1 167 ? 4.988 14.975 -4.503 1.00 71.31 167 ARG A O 1
ATOM 1277 N N . ASN A 1 168 ? 3.519 16.244 -5.648 1.00 67.19 168 ASN A N 1
ATOM 1278 C CA . ASN A 1 168 ? 2.962 15.139 -6.415 1.00 67.19 168 ASN A CA 1
ATOM 1279 C C . ASN A 1 168 ? 3.968 14.726 -7.494 1.00 67.19 168 ASN A C 1
ATOM 1281 O O . ASN A 1 168 ? 4.524 15.574 -8.193 1.00 67.19 168 ASN A O 1
ATOM 1285 N N . LEU A 1 169 ? 4.233 13.428 -7.560 1.00 66.19 169 LEU A N 1
ATOM 1286 C CA . LEU A 1 169 ? 4.995 12.787 -8.622 1.00 66.19 169 LEU A CA 1
ATOM 1287 C C . LEU A 1 169 ? 3.981 12.044 -9.482 1.00 66.19 169 LEU A C 1
ATOM 1289 O O . LEU A 1 169 ? 3.141 11.324 -8.933 1.00 66.19 169 LEU A O 1
ATOM 1293 N N . ASP A 1 170 ? 4.048 12.234 -10.794 1.00 69.31 170 ASP A N 1
ATOM 1294 C CA . ASP A 1 170 ? 3.195 11.495 -11.715 1.00 69.31 170 ASP A CA 1
ATOM 1295 C C . ASP A 1 170 ? 3.503 9.990 -11.614 1.00 69.31 170 ASP A C 1
ATOM 1297 O O . ASP A 1 170 ? 4.671 9.604 -11.472 1.00 69.31 170 ASP A O 1
ATOM 1301 N N . PRO A 1 171 ? 2.478 9.120 -11.629 1.00 68.44 171 PRO A N 1
ATOM 1302 C CA . PRO A 1 171 ? 2.680 7.682 -11.516 1.00 68.44 171 PRO A CA 1
ATOM 1303 C C . PRO A 1 171 ? 3.468 7.156 -12.725 1.00 68.44 171 PRO A C 1
ATOM 1305 O O . PRO A 1 171 ? 3.027 7.248 -13.867 1.00 68.44 171 PRO A O 1
ATOM 1308 N N . ALA A 1 172 ? 4.637 6.562 -12.469 1.00 66.94 172 ALA A N 1
ATOM 1309 C CA . ALA A 1 172 ? 5.534 6.005 -13.489 1.00 66.94 172 ALA A CA 1
ATOM 1310 C C . ALA A 1 172 ? 5.112 4.605 -13.998 1.00 66.94 172 ALA A C 1
ATOM 1312 O O . ALA A 1 172 ? 5.874 3.928 -14.698 1.00 66.94 172 ALA A O 1
ATOM 1313 N N . GLY A 1 173 ? 3.920 4.142 -13.606 1.00 78.06 173 GLY A N 1
ATOM 1314 C CA . GLY A 1 173 ? 3.467 2.764 -13.764 1.00 78.06 173 GLY A CA 1
ATOM 1315 C C . GLY A 1 173 ? 4.041 1.828 -12.692 1.00 78.06 173 GLY A C 1
ATOM 1316 O O . GLY A 1 173 ? 5.166 1.999 -12.213 1.00 78.06 173 GLY A O 1
ATOM 1317 N N . SER A 1 174 ? 3.283 0.787 -12.340 1.00 85.56 174 SER A N 1
ATOM 1318 C CA . SER A 1 174 ? 3.704 -0.198 -11.335 1.00 85.56 174 SER A CA 1
ATOM 1319 C C . SER A 1 174 ? 4.927 -1.006 -11.798 1.00 85.56 174 SER A C 1
ATOM 1321 O O . SER A 1 174 ? 4.929 -1.473 -12.944 1.00 85.56 174 SER A O 1
ATOM 1323 N N . PRO A 1 175 ? 5.928 -1.265 -10.929 1.00 85.56 175 PRO A N 1
ATOM 1324 C CA . PRO A 1 175 ? 7.071 -2.126 -11.245 1.00 85.56 175 PRO A CA 1
ATOM 1325 C C . PRO A 1 175 ? 6.659 -3.472 -11.849 1.00 85.56 175 PRO A C 1
ATOM 1327 O O . PRO A 1 175 ? 7.203 -3.878 -12.872 1.00 85.56 175 PRO A O 1
ATOM 1330 N N . PHE A 1 176 ? 5.610 -4.107 -11.315 1.00 86.19 176 PHE A N 1
ATOM 1331 C CA . PHE A 1 176 ? 5.092 -5.377 -11.833 1.00 86.19 176 PHE A CA 1
ATOM 1332 C C . PHE A 1 176 ? 4.632 -5.279 -13.290 1.00 86.19 176 PHE A C 1
ATOM 1334 O O . PHE A 1 176 ? 4.919 -6.167 -14.092 1.00 86.19 176 PHE A O 1
ATOM 1341 N N . THR A 1 177 ? 3.969 -4.181 -13.666 1.00 88.75 177 THR A N 1
ATOM 1342 C CA . THR A 1 177 ? 3.558 -3.973 -15.064 1.00 88.75 177 THR A CA 1
ATOM 1343 C C . THR A 1 177 ? 4.763 -3.843 -15.992 1.00 88.75 177 THR A C 1
ATOM 1345 O O . THR A 1 177 ? 4.713 -4.349 -17.112 1.00 88.75 177 THR A O 1
ATOM 1348 N N . ARG A 1 178 ? 5.876 -3.263 -15.518 1.00 89.62 178 ARG A N 1
ATOM 1349 C CA . ARG A 1 178 ? 7.127 -3.165 -16.286 1.00 89.62 178 ARG A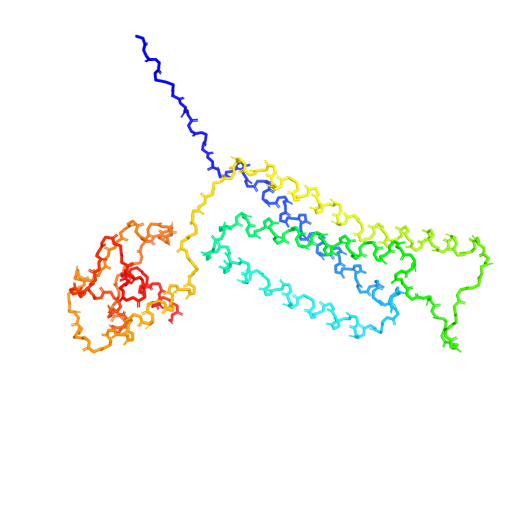 CA 1
ATOM 1350 C C . ARG A 1 178 ? 7.758 -4.535 -16.513 1.00 89.62 178 ARG A C 1
ATOM 1352 O O . ARG A 1 178 ? 8.108 -4.858 -17.645 1.00 89.62 178 ARG A O 1
ATOM 1359 N N . LEU A 1 179 ? 7.832 -5.363 -15.468 1.00 90.50 179 LEU A N 1
ATOM 1360 C CA . LEU A 1 179 ? 8.370 -6.727 -15.561 1.00 90.50 179 LEU A CA 1
ATOM 1361 C C . LEU A 1 179 ? 7.592 -7.569 -16.582 1.00 90.50 179 LEU A C 1
ATOM 1363 O O . LEU A 1 179 ? 8.181 -8.261 -17.419 1.00 90.50 179 LEU A O 1
ATOM 1367 N N . ILE A 1 180 ? 6.260 -7.466 -16.557 1.00 91.44 180 ILE A N 1
ATOM 1368 C CA . ILE A 1 180 ? 5.386 -8.155 -17.512 1.00 91.44 180 ILE A CA 1
ATOM 1369 C C . ILE A 1 180 ? 5.604 -7.608 -18.927 1.00 91.44 180 ILE A C 1
ATOM 1371 O O . ILE A 1 180 ? 5.749 -8.390 -19.865 1.00 91.44 180 ILE A O 1
ATOM 1375 N N . GLN A 1 181 ? 5.668 -6.285 -19.098 1.00 93.69 181 GLN A N 1
ATOM 1376 C CA . GLN A 1 181 ? 5.910 -5.650 -20.396 1.00 93.69 181 GLN A CA 1
ATOM 1377 C C . GLN A 1 181 ? 7.220 -6.114 -21.037 1.00 93.69 181 GLN A C 1
ATOM 1379 O O . GLN A 1 181 ? 7.216 -6.503 -22.206 1.00 93.69 181 GLN A O 1
ATOM 1384 N N . VAL A 1 182 ? 8.314 -6.142 -20.271 1.00 94.06 182 VAL A N 1
ATOM 1385 C CA . VAL A 1 182 ? 9.618 -6.625 -20.744 1.00 94.06 182 VAL A CA 1
ATOM 1386 C C . VAL A 1 182 ? 9.544 -8.104 -21.116 1.00 94.06 182 VAL A C 1
ATOM 1388 O O . VAL A 1 182 ? 9.990 -8.485 -22.198 1.00 94.06 182 VAL A O 1
ATOM 1391 N N . SER A 1 183 ? 8.921 -8.931 -20.275 1.00 92.38 183 SER A N 1
ATOM 1392 C CA . SER A 1 183 ? 8.763 -10.368 -20.536 1.00 92.38 183 SER A CA 1
ATOM 1393 C C . SER A 1 183 ? 7.963 -10.634 -21.818 1.00 92.38 183 SER A C 1
ATOM 1395 O O . SER A 1 183 ? 8.369 -11.433 -22.664 1.00 92.38 183 SER A O 1
ATOM 1397 N N . VAL A 1 184 ? 6.847 -9.920 -22.009 1.00 94.94 184 VAL A N 1
ATOM 1398 C CA . VAL A 1 184 ? 5.996 -10.026 -23.204 1.00 94.94 184 VAL A CA 1
ATOM 1399 C C . VAL A 1 184 ? 6.726 -9.523 -24.450 1.00 94.94 184 VAL A C 1
ATOM 1401 O O . VAL A 1 184 ? 6.666 -10.174 -25.495 1.00 94.94 184 VAL A O 1
ATOM 1404 N N . ALA A 1 185 ? 7.439 -8.399 -24.360 1.00 93.75 185 ALA A N 1
ATOM 1405 C CA . ALA A 1 185 ? 8.221 -7.856 -25.466 1.00 93.75 185 ALA A CA 1
ATOM 1406 C C . ALA A 1 185 ? 9.363 -8.803 -25.877 1.00 93.75 185 ALA A C 1
ATOM 1408 O O . ALA A 1 185 ? 9.505 -9.108 -27.064 1.00 93.75 185 ALA A O 1
ATOM 1409 N N . ALA A 1 186 ? 10.111 -9.347 -24.910 1.00 92.69 186 ALA A N 1
ATOM 1410 C CA . ALA A 1 186 ? 11.164 -10.334 -25.150 1.00 92.69 186 ALA A CA 1
ATOM 1411 C C . ALA A 1 186 ? 10.606 -11.603 -25.809 1.00 92.69 186 ALA A C 1
ATOM 1413 O O . ALA A 1 186 ? 11.179 -12.111 -26.775 1.00 92.69 186 ALA A O 1
ATOM 1414 N N . TYR A 1 187 ? 9.446 -12.084 -25.347 1.00 93.88 187 TYR A N 1
ATOM 1415 C CA . TYR A 1 187 ? 8.779 -13.241 -25.941 1.00 93.88 187 TYR A CA 1
ATOM 1416 C C . TYR A 1 187 ? 8.322 -12.976 -27.383 1.00 93.88 187 TYR A C 1
ATOM 1418 O O . TYR A 1 187 ? 8.567 -13.801 -28.265 1.00 93.88 187 TYR A O 1
ATOM 1426 N N . LYS A 1 188 ? 7.711 -11.815 -27.659 1.00 92.75 188 LYS A N 1
ATOM 1427 C CA . LYS A 1 188 ? 7.300 -11.417 -29.019 1.00 92.75 188 LYS A CA 1
ATOM 1428 C C . LYS A 1 188 ? 8.494 -11.322 -29.970 1.00 92.75 188 LYS A C 1
ATOM 1430 O O . LYS A 1 188 ? 8.424 -11.809 -31.095 1.00 92.75 188 LYS A O 1
ATOM 1435 N N . LYS A 1 189 ? 9.609 -10.757 -29.500 1.00 92.38 189 LYS A N 1
ATOM 1436 C CA . LYS A 1 189 ? 10.846 -10.565 -30.273 1.00 92.38 189 LYS A CA 1
ATOM 1437 C C . LYS A 1 189 ? 11.797 -11.771 -30.218 1.00 92.38 189 LYS A C 1
ATOM 1439 O O . LYS A 1 189 ? 12.900 -11.706 -30.757 1.00 92.38 189 LYS A O 1
ATOM 1444 N N . ARG A 1 190 ? 11.379 -12.920 -29.662 1.00 90.62 190 ARG A N 1
ATOM 1445 C CA . ARG A 1 190 ? 12.252 -14.098 -29.458 1.00 90.62 190 ARG A CA 1
ATOM 1446 C C . ARG A 1 190 ? 12.903 -14.645 -30.731 1.00 90.62 190 ARG A C 1
ATOM 1448 O O . ARG A 1 190 ? 13.977 -15.234 -30.642 1.00 90.62 190 ARG A O 1
ATOM 1455 N N . LYS A 1 191 ? 12.274 -14.444 -31.894 1.00 89.75 191 LYS A N 1
ATOM 1456 C CA . LYS A 1 191 ? 12.763 -14.908 -33.205 1.00 89.75 191 LYS A CA 1
ATOM 1457 C C . LYS A 1 191 ? 13.830 -13.998 -33.828 1.00 89.75 191 LYS A C 1
ATOM 1459 O O . LYS A 1 191 ? 14.465 -14.414 -34.788 1.00 89.75 191 LYS A O 1
ATOM 1464 N N . LEU A 1 192 ? 14.031 -12.786 -33.304 1.00 87.62 192 LEU A N 1
ATOM 1465 C CA . LEU A 1 192 ? 15.022 -11.853 -33.841 1.00 87.62 192 LEU A CA 1
ATOM 1466 C C . LEU A 1 192 ? 16.453 -12.312 -33.520 1.00 87.62 192 LEU A C 1
ATOM 1468 O O . LEU A 1 192 ? 16.670 -12.911 -32.454 1.00 87.62 192 LEU A O 1
ATOM 1472 N N . PRO A 1 193 ? 17.429 -12.037 -34.404 1.00 85.75 193 PRO A N 1
ATOM 1473 C CA . PRO A 1 193 ? 18.834 -12.265 -34.102 1.00 85.75 193 PRO A CA 1
ATOM 1474 C C . PRO A 1 193 ? 19.262 -11.397 -32.916 1.00 85.75 193 PRO A C 1
ATOM 1476 O O . PRO A 1 193 ? 18.756 -10.293 -32.715 1.00 85.75 193 PRO A O 1
ATOM 1479 N N . LEU A 1 194 ? 20.174 -11.921 -32.100 1.00 81.06 194 LEU A N 1
ATOM 1480 C CA . LEU A 1 194 ? 20.719 -11.158 -30.987 1.00 81.06 194 LEU A CA 1
ATOM 1481 C C . LEU A 1 194 ? 21.673 -10.086 -31.525 1.00 81.06 194 LEU A C 1
ATOM 1483 O O . LEU A 1 194 ? 22.561 -10.388 -32.321 1.00 81.06 194 LEU A O 1
ATOM 1487 N N . VAL A 1 195 ? 21.503 -8.850 -31.069 1.00 81.19 195 VAL A N 1
ATOM 1488 C CA . VAL A 1 195 ? 22.406 -7.747 -31.401 1.00 81.19 195 VAL A CA 1
ATOM 1489 C C . VAL A 1 195 ? 23.686 -7.894 -30.574 1.00 81.19 195 VAL A C 1
ATOM 1491 O O . VAL A 1 195 ? 23.619 -8.127 -29.371 1.00 81.19 195 VAL A O 1
ATOM 1494 N N . SER A 1 196 ? 24.851 -7.824 -31.225 1.00 74.56 196 SER A N 1
ATOM 1495 C CA . SER A 1 196 ? 26.158 -7.939 -30.549 1.00 74.56 196 SER A CA 1
ATOM 1496 C C . SER A 1 196 ? 26.674 -6.616 -29.981 1.00 74.56 196 SER A C 1
ATOM 1498 O O . SER A 1 196 ? 27.618 -6.635 -29.198 1.00 74.56 196 SER A O 1
ATOM 1500 N N . ASP A 1 197 ? 26.073 -5.496 -30.386 1.00 80.06 197 ASP A N 1
ATOM 1501 C CA . ASP A 1 197 ? 26.512 -4.145 -30.045 1.00 80.06 197 ASP A CA 1
ATOM 1502 C C . ASP A 1 197 ? 25.536 -3.481 -29.058 1.00 80.06 197 ASP A C 1
ATOM 1504 O O . ASP A 1 197 ? 24.385 -3.191 -29.395 1.00 80.06 197 ASP A O 1
ATOM 1508 N N . ASP A 1 198 ? 26.000 -3.225 -27.835 1.00 79.00 198 ASP A N 1
ATOM 1509 C CA . ASP A 1 198 ? 25.172 -2.744 -26.717 1.00 79.00 198 ASP A CA 1
ATOM 1510 C C . ASP A 1 198 ? 24.558 -1.355 -26.994 1.00 79.00 198 ASP A C 1
ATOM 1512 O O . ASP A 1 198 ? 23.499 -1.008 -26.472 1.00 79.00 198 ASP A O 1
ATOM 1516 N N . ARG A 1 199 ? 25.205 -0.557 -27.857 1.00 80.19 199 ARG A N 1
ATOM 1517 C CA . ARG A 1 199 ? 24.776 0.804 -28.233 1.00 80.19 199 ARG A CA 1
ATOM 1518 C C . ARG A 1 199 ? 23.562 0.844 -29.159 1.00 80.19 199 ARG A C 1
ATOM 1520 O O . ARG A 1 199 ? 22.973 1.905 -29.334 1.00 80.19 199 ARG A O 1
ATOM 1527 N N . LEU A 1 200 ? 23.214 -0.284 -29.771 1.00 82.12 200 LEU A N 1
ATOM 1528 C CA . LEU A 1 200 ? 22.069 -0.395 -30.676 1.00 82.12 200 LEU A CA 1
ATOM 1529 C C . LEU A 1 200 ? 20.765 -0.731 -29.934 1.00 82.12 200 LEU A C 1
ATOM 1531 O O . LEU A 1 200 ? 19.696 -0.752 -30.545 1.00 82.12 200 LEU A O 1
ATOM 1535 N N . LEU A 1 201 ? 20.841 -1.005 -28.628 1.00 88.38 201 LEU A N 1
ATOM 1536 C CA . LEU A 1 201 ? 19.671 -1.241 -27.793 1.00 88.38 201 LEU A CA 1
ATOM 1537 C C . LEU A 1 201 ? 18.958 0.078 -27.470 1.00 88.38 201 LEU A C 1
ATOM 1539 O O . LEU A 1 201 ? 19.578 1.122 -27.274 1.00 88.38 201 LEU A O 1
ATOM 1543 N N . TYR A 1 202 ? 17.630 0.022 -27.393 1.00 89.56 202 TYR A N 1
ATOM 1544 C CA . TYR A 1 202 ? 16.800 1.199 -27.178 1.00 89.56 202 TYR A CA 1
ATOM 1545 C C . TYR A 1 202 ? 17.019 1.820 -25.791 1.00 89.56 202 TYR A C 1
ATOM 1547 O O . TYR A 1 202 ? 16.867 1.160 -24.760 1.00 89.56 202 TYR A O 1
ATOM 1555 N N . GLN A 1 203 ? 17.321 3.117 -25.758 1.00 87.69 203 GLN A N 1
ATOM 1556 C CA . GLN A 1 203 ? 17.546 3.878 -24.534 1.00 87.69 203 GLN A CA 1
ATOM 1557 C C . GLN A 1 203 ? 16.809 5.217 -24.616 1.00 87.69 203 GLN A C 1
ATOM 1559 O O . GLN A 1 203 ? 16.866 5.889 -25.643 1.00 87.69 203 GLN A O 1
ATOM 1564 N N . ASN A 1 204 ? 16.095 5.591 -23.551 1.00 88.25 204 ASN A N 1
ATOM 1565 C CA . ASN A 1 204 ? 15.315 6.826 -23.520 1.00 88.25 204 ASN A CA 1
ATOM 1566 C C . ASN A 1 204 ? 15.309 7.416 -22.102 1.00 88.25 204 ASN A C 1
ATOM 1568 O O . ASN A 1 204 ? 14.623 6.912 -21.216 1.00 88.25 204 ASN A O 1
ATOM 1572 N N . ASP A 1 205 ? 16.076 8.490 -21.907 1.00 83.69 205 ASP A N 1
ATOM 1573 C CA . ASP A 1 205 ? 16.259 9.123 -20.597 1.00 83.69 205 ASP A CA 1
ATOM 1574 C C . ASP A 1 205 ? 14.999 9.825 -20.080 1.00 83.69 205 ASP A C 1
ATOM 1576 O O . ASP A 1 205 ? 14.775 9.848 -18.874 1.00 83.69 205 ASP A O 1
ATOM 1580 N N . GLU A 1 206 ? 14.149 10.359 -20.960 1.00 83.75 206 GLU A N 1
ATOM 1581 C CA . GLU A 1 206 ? 12.897 11.015 -20.555 1.00 83.75 206 GLU A CA 1
ATOM 1582 C C . GLU A 1 206 ? 11.886 9.996 -20.020 1.00 83.75 206 GLU A C 1
ATOM 1584 O O . GLU A 1 206 ? 11.236 10.224 -18.999 1.00 83.75 206 GLU A O 1
ATOM 1589 N N . LEU A 1 207 ? 11.797 8.840 -20.682 1.00 83.75 207 LEU A N 1
ATOM 1590 C CA . LEU A 1 207 ? 10.937 7.731 -20.279 1.00 83.75 207 LEU A CA 1
ATOM 1591 C C . LEU A 1 207 ? 11.441 7.046 -18.998 1.00 83.75 207 LEU A C 1
ATOM 1593 O O . LEU A 1 207 ? 10.637 6.568 -18.195 1.00 83.75 207 LEU A O 1
ATOM 1597 N N . ASP A 1 208 ? 12.762 7.010 -18.803 1.00 84.31 208 ASP A N 1
ATOM 1598 C CA . ASP A 1 208 ? 13.408 6.374 -17.654 1.00 84.31 208 ASP A CA 1
ATOM 1599 C C . ASP A 1 208 ? 13.578 7.331 -16.449 1.00 84.31 208 ASP A C 1
ATOM 1601 O O . ASP A 1 208 ? 13.819 6.870 -15.331 1.00 84.31 208 ASP A O 1
ATOM 1605 N N . ALA A 1 209 ? 13.408 8.648 -16.621 1.00 82.62 209 ALA A N 1
ATOM 1606 C CA . ALA A 1 209 ? 13.561 9.656 -15.564 1.00 82.62 209 ALA A CA 1
ATOM 1607 C C . ALA A 1 209 ? 12.737 9.397 -14.282 1.00 82.62 209 ALA A C 1
ATOM 1609 O O . ALA A 1 209 ? 13.301 9.519 -13.190 1.00 82.62 209 ALA A O 1
ATOM 1610 N N . PRO A 1 210 ? 11.440 9.023 -14.341 1.00 80.25 210 PRO A N 1
ATOM 1611 C CA . PRO A 1 210 ? 10.655 8.808 -13.125 1.00 80.25 210 PRO A CA 1
ATOM 1612 C C . PRO A 1 210 ? 10.967 7.473 -12.425 1.00 80.25 210 PRO A C 1
ATOM 1614 O O . PRO A 1 210 ? 10.621 7.309 -11.256 1.00 80.25 210 PRO A O 1
ATOM 1617 N N . ILE A 1 211 ? 11.630 6.530 -13.106 1.00 80.25 211 ILE A N 1
ATOM 1618 C CA . ILE A 1 211 ? 12.016 5.216 -12.557 1.00 80.25 211 ILE A CA 1
ATOM 1619 C C . ILE A 1 211 ? 13.494 5.156 -12.134 1.00 80.25 211 ILE A C 1
ATOM 1621 O O . ILE A 1 211 ? 13.831 4.433 -11.202 1.00 80.25 211 ILE A O 1
ATOM 1625 N N . SER A 1 212 ? 14.357 6.000 -12.708 1.00 80.19 212 SER A N 1
ATOM 1626 C CA . SER A 1 212 ? 15.803 6.053 -12.429 1.00 80.19 212 SER A CA 1
ATOM 1627 C C . SER A 1 212 ? 16.183 6.974 -11.259 1.00 80.19 212 SER A C 1
ATOM 1629 O O . SER A 1 212 ? 17.319 7.443 -11.181 1.00 80.19 212 SER A O 1
ATOM 1631 N N . LEU A 1 213 ? 15.263 7.252 -10.326 1.00 73.62 213 LEU A N 1
ATOM 1632 C CA . LEU A 1 213 ? 15.509 8.157 -9.188 1.00 73.62 213 LEU A CA 1
ATOM 1633 C C . LEU A 1 213 ? 16.685 7.715 -8.292 1.00 73.62 213 LEU A C 1
ATOM 1635 O O . LEU A 1 213 ? 17.290 8.554 -7.629 1.00 73.62 213 LEU A O 1
ATOM 1639 N N . GLY A 1 214 ? 17.004 6.416 -8.274 1.00 68.88 214 GLY A N 1
ATOM 1640 C CA . GLY A 1 214 ? 18.138 5.829 -7.546 1.00 68.88 214 GLY A CA 1
ATOM 1641 C C . GLY A 1 214 ? 19.406 5.619 -8.384 1.00 68.88 214 GLY A C 1
ATOM 1642 O O . GLY A 1 214 ? 20.369 5.047 -7.883 1.00 68.88 214 GLY A O 1
ATOM 1643 N N . GLY A 1 215 ? 19.413 6.060 -9.644 1.00 80.06 215 GLY A N 1
ATOM 1644 C CA . GLY A 1 215 ? 20.482 5.806 -10.609 1.00 80.06 215 GLY A CA 1
ATOM 1645 C C . GLY A 1 215 ? 20.029 4.939 -11.785 1.00 80.06 215 GLY A C 1
ATOM 1646 O O . GLY A 1 215 ? 19.000 4.265 -11.739 1.00 80.06 215 GLY A O 1
ATOM 1647 N N . LYS A 1 216 ? 20.808 4.974 -12.870 1.00 83.75 216 LYS A N 1
ATOM 1648 C CA . LYS A 1 216 ? 20.517 4.251 -14.111 1.00 83.75 216 LYS A CA 1
ATOM 1649 C C . LYS A 1 216 ? 21.270 2.924 -14.141 1.00 83.75 216 LYS A C 1
ATOM 1651 O O . LYS A 1 216 ? 22.497 2.904 -14.079 1.00 83.75 216 LYS A O 1
ATOM 1656 N N . LEU A 1 217 ? 20.532 1.826 -14.273 1.00 82.94 217 LEU A N 1
ATOM 1657 C CA . LEU A 1 217 ? 21.110 0.500 -14.482 1.00 82.94 217 LEU A CA 1
ATOM 1658 C C . LEU A 1 217 ? 21.828 0.422 -15.838 1.00 82.94 217 LEU A C 1
ATOM 1660 O O . LEU A 1 217 ? 21.292 0.853 -16.863 1.00 82.94 217 LEU A O 1
ATOM 1664 N N . LEU A 1 218 ? 23.055 -0.104 -15.817 1.00 84.19 218 LEU A N 1
ATOM 1665 C CA . LEU A 1 218 ? 23.891 -0.311 -16.997 1.00 84.19 218 LEU A CA 1
ATOM 1666 C C . LEU A 1 218 ? 23.651 -1.700 -17.586 1.00 84.19 218 LEU A C 1
ATOM 1668 O O . LEU A 1 218 ? 23.328 -2.638 -16.865 1.00 84.19 218 LEU A O 1
ATOM 1672 N N . HIS A 1 219 ? 23.849 -1.819 -18.897 1.00 86.94 219 HIS A N 1
ATOM 1673 C CA . HIS A 1 219 ? 23.656 -3.075 -19.607 1.00 86.94 219 HIS A CA 1
ATOM 1674 C C . HIS A 1 219 ? 24.586 -4.180 -19.086 1.00 86.94 219 HIS A C 1
ATOM 1676 O O . HIS A 1 219 ? 25.796 -3.974 -18.958 1.00 86.94 219 HIS A O 1
ATOM 1682 N N . THR A 1 220 ? 24.025 -5.368 -18.846 1.00 87.62 220 THR A N 1
ATOM 1683 C CA . THR A 1 220 ? 24.786 -6.563 -18.475 1.00 87.62 220 THR A CA 1
ATOM 1684 C C . THR A 1 220 ? 24.643 -7.686 -19.498 1.00 87.62 220 THR A C 1
ATOM 1686 O O . THR A 1 220 ? 23.583 -7.900 -20.087 1.00 87.62 220 THR A O 1
ATOM 1689 N N . LYS A 1 221 ? 25.705 -8.489 -19.646 1.00 85.44 221 LYS A N 1
ATOM 1690 C CA . LYS A 1 221 ? 25.767 -9.605 -20.609 1.00 85.44 221 LYS A CA 1
ATOM 1691 C C . LYS A 1 221 ? 25.015 -10.862 -20.155 1.00 85.44 221 LYS A C 1
ATOM 1693 O O . LYS A 1 221 ? 24.976 -11.844 -20.903 1.00 85.44 221 LYS A O 1
ATOM 1698 N N . HIS A 1 222 ? 24.447 -10.865 -18.950 1.00 85.81 222 HIS A N 1
ATOM 1699 C CA . HIS A 1 222 ? 23.612 -11.955 -18.447 1.00 85.81 222 HIS A CA 1
ATOM 1700 C C . HIS A 1 222 ? 22.198 -11.893 -19.048 1.00 85.81 222 HIS A C 1
ATOM 1702 O O . HIS A 1 222 ? 21.695 -10.822 -19.373 1.00 85.81 222 HIS A O 1
ATOM 1708 N N . MET A 1 223 ? 21.557 -13.059 -19.207 1.00 85.25 223 MET A N 1
ATOM 1709 C CA . MET A 1 223 ? 20.186 -13.196 -19.733 1.00 85.25 223 MET A CA 1
ATOM 1710 C C . MET A 1 223 ? 19.929 -12.477 -21.067 1.00 85.25 223 MET A C 1
ATOM 1712 O O . MET A 1 223 ? 18.928 -11.782 -21.239 1.00 85.25 223 MET A O 1
ATOM 1716 N N . LYS A 1 224 ? 20.797 -12.714 -22.056 1.00 87.19 224 LYS A N 1
ATOM 1717 C CA . LYS A 1 224 ? 20.744 -12.060 -23.378 1.00 87.19 224 LYS A CA 1
ATOM 1718 C C . LYS A 1 224 ? 19.407 -12.188 -24.117 1.00 87.19 224 LYS A C 1
ATOM 1720 O O . LYS A 1 224 ? 19.088 -11.404 -25.001 1.00 87.19 224 LYS A O 1
ATOM 1725 N N . PHE A 1 225 ? 18.590 -13.184 -23.775 1.00 89.19 225 PHE A N 1
ATOM 1726 C CA . PHE A 1 225 ? 17.262 -13.331 -24.369 1.00 89.19 225 PHE A CA 1
ATOM 1727 C C . PHE A 1 225 ? 16.302 -12.189 -23.986 1.00 89.19 225 PHE A C 1
ATOM 1729 O O . PHE A 1 225 ? 15.402 -11.895 -24.771 1.00 89.19 225 PHE A O 1
ATOM 1736 N N . LEU A 1 226 ? 16.491 -11.539 -22.828 1.00 90.50 226 LEU A N 1
ATOM 1737 C CA . LEU A 1 226 ? 15.679 -10.401 -22.383 1.00 90.50 226 LEU A CA 1
ATOM 1738 C C . LEU A 1 226 ? 16.036 -9.109 -23.121 1.00 90.50 226 LEU A C 1
ATOM 1740 O O . LEU A 1 226 ? 15.151 -8.291 -23.363 1.00 90.50 226 LEU A O 1
ATOM 1744 N N . ASP A 1 227 ? 17.281 -8.974 -23.584 1.00 91.06 227 ASP A N 1
ATOM 1745 C CA . ASP A 1 227 ? 17.729 -7.826 -24.390 1.00 91.06 227 ASP A CA 1
ATOM 1746 C C . ASP A 1 227 ? 16.947 -7.695 -25.694 1.00 91.06 227 ASP A C 1
ATOM 1748 O O . ASP A 1 227 ? 16.822 -6.607 -26.254 1.00 91.06 227 ASP A O 1
ATOM 1752 N N . LYS A 1 228 ? 16.317 -8.790 -26.138 1.00 90.38 228 LYS A N 1
ATOM 1753 C CA . LYS A 1 228 ? 15.412 -8.781 -27.287 1.00 90.38 228 LYS A CA 1
ATOM 1754 C C . LYS A 1 228 ? 14.237 -7.823 -27.114 1.00 90.38 228 LYS A C 1
ATOM 1756 O O . LYS A 1 228 ? 13.739 -7.323 -28.116 1.00 90.38 228 LYS A O 1
ATOM 1761 N N . ALA A 1 229 ? 13.812 -7.529 -25.882 1.00 91.44 229 ALA A N 1
ATOM 1762 C CA . ALA A 1 229 ? 12.775 -6.534 -25.607 1.00 91.44 229 ALA A CA 1
ATOM 1763 C C . ALA A 1 229 ? 13.202 -5.094 -25.951 1.00 91.44 229 ALA A C 1
ATOM 1765 O O . ALA A 1 229 ? 12.331 -4.253 -26.180 1.00 91.44 229 ALA A O 1
ATOM 1766 N N . ALA A 1 230 ? 14.510 -4.822 -25.998 1.00 92.12 230 ALA A N 1
ATOM 1767 C CA . ALA A 1 230 ? 15.089 -3.514 -26.300 1.00 92.12 230 ALA A CA 1
ATOM 1768 C C . ALA A 1 230 ? 15.609 -3.386 -27.744 1.00 92.12 230 ALA A C 1
ATOM 1770 O O . ALA A 1 230 ? 16.170 -2.354 -28.106 1.00 92.12 230 ALA A O 1
ATOM 1771 N N . ILE A 1 231 ? 15.409 -4.403 -28.592 1.00 91.31 231 ILE A N 1
ATOM 1772 C CA . ILE A 1 231 ? 15.772 -4.337 -30.014 1.00 91.31 231 ILE A CA 1
ATOM 1773 C C . ILE A 1 231 ? 14.740 -3.489 -30.761 1.00 91.31 231 ILE A C 1
ATOM 1775 O O . ILE A 1 231 ? 13.557 -3.842 -30.812 1.00 91.31 231 ILE A O 1
ATOM 1779 N N . VAL A 1 232 ? 15.195 -2.406 -31.387 1.00 90.06 232 VAL A N 1
ATOM 1780 C CA . VAL A 1 232 ? 14.367 -1.550 -32.245 1.00 90.06 232 VAL A CA 1
ATOM 1781 C C . VAL A 1 232 ? 14.036 -2.281 -33.550 1.00 90.06 232 VAL A C 1
ATOM 1783 O O . VAL A 1 232 ? 14.912 -2.862 -34.185 1.00 90.06 232 VAL A O 1
ATOM 1786 N N . THR A 1 233 ? 12.764 -2.265 -33.950 1.00 87.06 233 THR A N 1
ATOM 1787 C CA . THR A 1 233 ? 12.298 -2.759 -35.260 1.00 87.06 233 THR A CA 1
ATOM 1788 C C . THR A 1 233 ? 11.639 -1.633 -36.053 1.00 87.06 233 THR A C 1
ATOM 1790 O O . THR A 1 233 ? 11.172 -0.674 -35.448 1.00 87.06 233 THR A O 1
ATOM 1793 N N . GLU A 1 234 ? 11.569 -1.738 -37.385 1.00 84.00 234 GLU A N 1
ATOM 1794 C CA . GLU A 1 234 ? 11.045 -0.656 -38.247 1.00 84.00 234 GLU A CA 1
ATO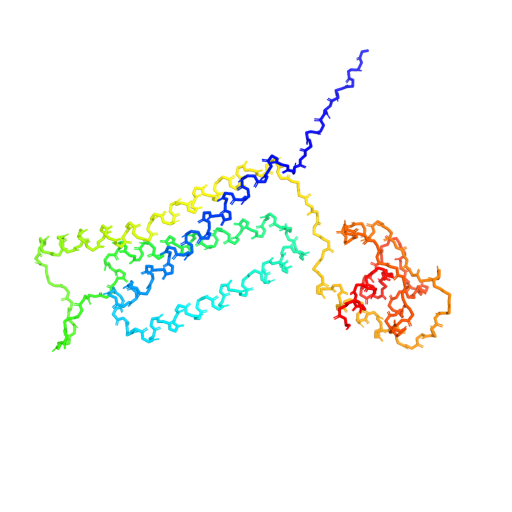M 1795 C C . GLU A 1 234 ? 9.593 -0.258 -37.944 1.00 84.00 234 GLU A C 1
ATOM 1797 O O . GLU A 1 234 ? 9.188 0.875 -38.179 1.00 84.00 234 GLU A O 1
ATOM 1802 N N . GLU A 1 235 ? 8.808 -1.166 -37.366 1.00 83.06 235 GLU A N 1
ATOM 1803 C CA . GLU A 1 235 ? 7.431 -0.887 -36.966 1.00 83.06 235 GLU A CA 1
ATOM 1804 C C . GLU A 1 235 ? 7.326 -0.020 -35.696 1.00 83.06 235 GLU A C 1
ATOM 1806 O O . GLU A 1 235 ? 6.223 0.409 -35.343 1.00 83.06 235 GLU A O 1
ATOM 1811 N N . ASP A 1 236 ? 8.411 0.155 -34.931 1.00 86.38 236 ASP A N 1
ATOM 1812 C CA . ASP A 1 236 ? 8.403 0.818 -33.624 1.00 86.38 236 ASP A CA 1
ATOM 1813 C C . ASP A 1 236 ? 8.447 2.348 -33.741 1.00 86.38 236 ASP A C 1
ATOM 1815 O O . ASP A 1 236 ? 9.325 2.931 -34.369 1.00 86.38 236 ASP A O 1
ATOM 1819 N N . ASN A 1 237 ? 7.519 3.022 -33.056 1.00 84.44 237 ASN A N 1
ATOM 1820 C CA . ASN A 1 237 ? 7.541 4.475 -32.929 1.00 84.44 237 ASN A CA 1
ATOM 1821 C C . ASN A 1 237 ? 8.482 4.891 -31.788 1.00 84.44 237 ASN A C 1
ATOM 1823 O O . ASN A 1 237 ? 8.189 4.642 -30.622 1.00 84.44 237 ASN A O 1
ATOM 1827 N N . LEU A 1 238 ? 9.590 5.558 -32.116 1.00 84.12 238 LEU A N 1
ATOM 1828 C CA . LEU A 1 238 ? 10.594 5.985 -31.132 1.00 84.12 238 LEU A CA 1
ATOM 1829 C C . LEU A 1 238 ? 10.163 7.194 -30.286 1.00 84.12 238 LEU A C 1
ATOM 1831 O O . LEU A 1 238 ? 10.663 7.365 -29.179 1.00 84.12 238 LEU A O 1
ATOM 1835 N N . LYS A 1 239 ? 9.239 8.030 -30.781 1.00 80.44 239 LYS A N 1
ATOM 1836 C CA . LYS A 1 239 ? 8.740 9.203 -30.038 1.00 80.44 239 LYS A CA 1
ATOM 1837 C C . LYS A 1 239 ? 7.670 8.824 -29.016 1.00 80.44 239 LYS A C 1
ATOM 1839 O O . LYS A 1 239 ? 7.595 9.435 -27.959 1.00 80.44 239 LYS A O 1
ATOM 1844 N N . LEU A 1 240 ? 6.845 7.826 -29.338 1.00 80.00 240 LEU A N 1
ATOM 1845 C CA . LEU A 1 240 ? 5.805 7.306 -28.450 1.00 80.00 240 LEU A CA 1
ATOM 1846 C C . LEU A 1 240 ? 5.824 5.765 -28.477 1.00 80.00 240 LEU A C 1
ATOM 1848 O O . LEU A 1 240 ? 5.010 5.141 -29.166 1.00 80.00 240 LEU A O 1
ATOM 1852 N N . PRO A 1 241 ? 6.795 5.135 -27.793 1.00 84.69 241 PRO A N 1
ATOM 1853 C CA . PRO A 1 241 ? 6.986 3.694 -27.868 1.00 84.69 241 PRO A CA 1
ATOM 1854 C C . PRO A 1 241 ? 5.852 2.940 -27.174 1.00 84.69 241 PRO A C 1
ATOM 1856 O O . PRO A 1 241 ? 5.436 3.265 -26.062 1.00 84.69 241 PRO A O 1
ATOM 1859 N N . ASN A 1 242 ? 5.383 1.865 -27.809 1.00 89.25 242 ASN A N 1
ATOM 1860 C CA . ASN A 1 242 ? 4.493 0.916 -27.153 1.00 89.25 242 ASN A CA 1
ATOM 1861 C C . ASN A 1 242 ? 5.317 -0.009 -26.245 1.00 89.25 242 ASN A C 1
ATOM 1863 O O . ASN A 1 242 ? 5.985 -0.926 -26.730 1.00 89.25 242 ASN A O 1
ATOM 1867 N N . LEU A 1 243 ? 5.214 0.196 -24.929 1.00 89.12 243 LEU A N 1
ATOM 1868 C CA . LEU A 1 243 ? 5.954 -0.557 -23.905 1.00 89.12 243 LEU A CA 1
ATOM 1869 C C . LEU A 1 243 ? 5.689 -2.074 -23.932 1.00 89.12 243 LEU A C 1
ATOM 1871 O O . LEU A 1 243 ? 6.492 -2.859 -23.440 1.00 89.12 243 LEU A O 1
ATOM 1875 N N . TRP A 1 244 ? 4.595 -2.528 -24.548 1.00 90.56 244 TRP A N 1
ATOM 1876 C CA . TRP A 1 244 ? 4.296 -3.956 -24.731 1.00 90.56 244 TRP A CA 1
ATOM 1877 C C . TRP A 1 244 ? 5.013 -4.600 -25.926 1.00 90.56 244 TRP A C 1
ATOM 1879 O O . TRP A 1 244 ? 4.817 -5.795 -26.195 1.00 90.56 244 TRP A O 1
ATOM 1889 N N . ARG A 1 245 ? 5.784 -3.813 -26.686 1.00 90.81 245 ARG A N 1
ATOM 1890 C CA . ARG A 1 245 ? 6.584 -4.278 -27.824 1.00 90.81 245 ARG A CA 1
ATOM 1891 C C . ARG A 1 245 ? 8.035 -3.806 -27.750 1.00 90.81 245 ARG A C 1
ATOM 1893 O O . ARG A 1 245 ? 8.899 -4.617 -28.056 1.00 90.81 245 ARG A O 1
ATOM 1900 N N . LEU A 1 246 ? 8.302 -2.572 -27.316 1.00 92.25 246 LEU A N 1
ATOM 1901 C CA . LEU A 1 246 ? 9.648 -2.002 -27.193 1.00 92.25 246 LEU A CA 1
ATOM 1902 C C . LEU A 1 246 ? 9.864 -1.435 -25.783 1.00 92.25 246 LEU A C 1
ATOM 1904 O O . LEU A 1 246 ? 9.090 -0.595 -25.331 1.00 92.25 246 LEU A O 1
ATOM 1908 N N . ASN A 1 247 ? 10.921 -1.881 -25.100 1.00 92.81 247 ASN A N 1
ATOM 1909 C CA . ASN A 1 247 ? 11.317 -1.393 -23.774 1.00 92.81 247 ASN A CA 1
ATOM 1910 C C . ASN A 1 247 ? 12.731 -0.812 -23.797 1.00 92.81 247 ASN A C 1
ATOM 1912 O O . ASN A 1 247 ? 13.537 -1.163 -24.653 1.00 92.81 247 ASN A O 1
ATOM 1916 N N . THR A 1 248 ? 13.035 0.069 -22.846 1.00 92.06 248 THR A N 1
ATOM 1917 C CA . THR A 1 248 ? 14.388 0.601 -22.657 1.00 92.06 248 THR A CA 1
ATOM 1918 C C . THR A 1 248 ? 15.300 -0.439 -22.016 1.00 92.06 248 THR A C 1
ATOM 1920 O O . THR A 1 248 ? 14.842 -1.303 -21.263 1.00 92.06 248 THR A O 1
ATOM 1923 N N . VAL A 1 249 ? 16.608 -0.321 -22.262 1.00 91.94 249 VAL A N 1
ATOM 1924 C CA . VAL A 1 249 ? 17.632 -1.130 -21.577 1.00 91.94 249 VAL A CA 1
ATOM 1925 C C . VAL A 1 249 ? 17.464 -1.052 -20.062 1.00 91.94 249 VAL A C 1
ATOM 1927 O O . VAL A 1 249 ? 17.527 -2.076 -19.398 1.00 91.94 249 VAL A O 1
ATOM 1930 N N . HIS A 1 250 ? 17.159 0.125 -19.512 1.00 90.94 250 HIS A N 1
ATOM 1931 C CA . HIS A 1 250 ? 16.971 0.286 -18.072 1.00 90.94 250 HIS A CA 1
ATOM 1932 C C . HIS A 1 250 ? 15.892 -0.654 -17.506 1.00 90.94 250 HIS A C 1
ATOM 1934 O O . HIS A 1 250 ? 16.143 -1.353 -16.531 1.00 90.94 250 HIS A O 1
ATOM 1940 N N . ARG A 1 251 ? 14.724 -0.747 -18.158 1.00 90.81 251 ARG A N 1
ATOM 1941 C CA . ARG A 1 251 ? 13.623 -1.640 -17.740 1.00 90.81 251 ARG A CA 1
ATOM 1942 C C . ARG A 1 251 ? 13.978 -3.120 -17.890 1.00 90.81 251 ARG A C 1
ATOM 1944 O O . ARG A 1 251 ? 13.513 -3.954 -17.116 1.00 90.81 251 ARG A O 1
ATOM 1951 N N . VAL A 1 252 ? 14.786 -3.458 -18.896 1.00 92.06 252 VAL A N 1
ATOM 1952 C CA . VAL A 1 252 ? 15.310 -4.820 -19.076 1.00 92.06 252 VAL A CA 1
ATOM 1953 C C . VAL A 1 252 ? 16.253 -5.182 -17.932 1.00 92.06 252 VAL A C 1
ATOM 1955 O O . VAL A 1 252 ? 16.138 -6.265 -17.364 1.00 92.06 252 VAL A O 1
ATOM 1958 N N . GLU A 1 253 ? 17.146 -4.267 -17.567 1.00 91.75 253 GLU A N 1
ATOM 1959 C CA . GLU A 1 253 ? 18.081 -4.456 -16.460 1.00 91.75 253 GLU A CA 1
ATOM 1960 C C . GLU A 1 253 ? 17.368 -4.478 -15.098 1.00 91.75 253 GLU A C 1
ATOM 1962 O O . GLU A 1 253 ? 17.744 -5.273 -14.239 1.00 91.75 253 GLU A O 1
ATOM 1967 N N . GLU A 1 254 ? 16.279 -3.715 -14.917 1.00 89.81 254 GLU A N 1
ATOM 1968 C CA . GLU A 1 254 ? 15.399 -3.858 -13.746 1.00 89.81 254 GLU A CA 1
ATOM 1969 C C . GLU A 1 254 ? 14.905 -5.310 -13.623 1.00 89.81 254 GLU A C 1
ATOM 1971 O O . GLU A 1 254 ? 15.045 -5.907 -12.559 1.00 89.81 254 GLU A O 1
ATOM 1976 N N . LEU A 1 255 ? 14.394 -5.916 -14.704 1.00 90.75 255 LEU A N 1
ATOM 1977 C CA . LEU A 1 255 ? 13.932 -7.311 -14.681 1.00 90.75 255 LEU A CA 1
ATOM 1978 C C . LEU A 1 255 ? 15.069 -8.302 -14.413 1.00 90.75 255 LEU A C 1
ATOM 1980 O O . LEU A 1 255 ? 14.871 -9.258 -13.666 1.00 90.75 255 LEU A O 1
ATOM 1984 N N . LYS A 1 256 ? 16.251 -8.086 -14.999 1.00 91.25 256 LYS A N 1
ATOM 1985 C CA . LYS A 1 256 ? 17.417 -8.945 -14.749 1.00 91.25 256 LYS A CA 1
ATOM 1986 C C . LYS A 1 256 ? 17.866 -8.891 -13.290 1.00 91.25 256 LYS A C 1
ATOM 1988 O O . LYS A 1 256 ? 18.257 -9.918 -12.763 1.00 91.25 256 LYS A O 1
ATOM 1993 N N . SER A 1 257 ? 17.780 -7.729 -12.642 1.00 87.00 257 SER A N 1
ATOM 1994 C CA . SER A 1 257 ? 18.199 -7.548 -11.244 1.00 87.00 257 SER A CA 1
ATOM 1995 C C . SER A 1 257 ? 17.310 -8.256 -10.214 1.00 87.00 257 SER A C 1
ATOM 1997 O O . SER A 1 257 ? 17.705 -8.403 -9.061 1.00 87.00 257 SER A O 1
ATOM 1999 N N . VAL A 1 258 ? 16.108 -8.685 -10.616 1.00 82.88 258 VAL A N 1
ATOM 2000 C CA . VAL A 1 258 ? 15.159 -9.406 -9.751 1.00 82.88 258 VAL A CA 1
ATOM 2001 C C . VAL A 1 258 ? 15.523 -10.896 -9.612 1.00 82.88 258 VAL A C 1
ATOM 2003 O O . VAL A 1 258 ? 14.986 -11.562 -8.726 1.00 82.88 258 VAL A O 1
ATOM 2006 N N . HIS A 1 259 ? 16.421 -11.426 -10.452 1.00 59.84 259 HIS A N 1
ATOM 2007 C CA . HIS A 1 259 ? 16.880 -12.821 -10.432 1.00 59.84 259 HIS A CA 1
ATOM 2008 C C . HIS A 1 259 ? 18.351 -12.928 -10.030 1.00 59.84 259 HIS A C 1
ATOM 2010 O O . HIS A 1 259 ? 18.659 -13.830 -9.223 1.00 59.84 259 HIS A O 1
#

Foldseek 3Di:
DDDPPPPPPPPFDDPVLVVLVVLLVVLVVVLVVLCLVVQLVCCCQFVVDPSVVSVVVSVVVVVVVVCVVVVLLQCQLAPDHNLVSVLVVLVVVLVVLVVVLCCQLDPVNTDDDDDDDDDDDDDDDDDDVCVVVSVVSCVVSNCSSVVSSVSSVVSSVSSVVCVVRHDTDPRLHDLVVLLQLLVLQLVVLQPPDQDPDQVQFAADCVNCVSVQPVHADDADPPPSSSSSLRHDDPVADNVDGDSSHHDHSRSSSSNV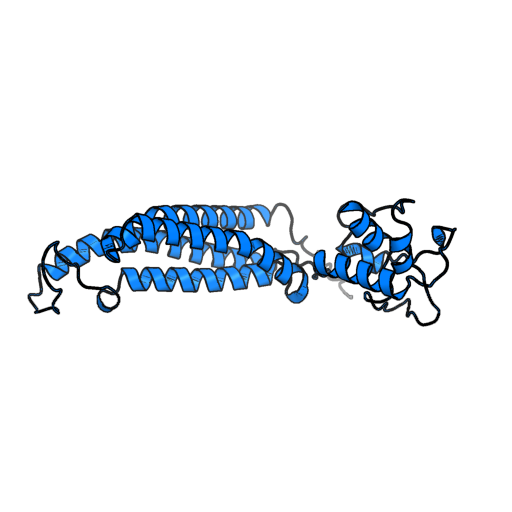VVD

Secondary structure (DSSP, 8-state):
------------SSTTTHHHHHHHHHHHHHHHHHHHHHHHHHHHHTS---HHHHHHHHHHHHHHHHHHHHHHHHHIIIIIHHHHHHHHHHHHHHHHHHHHHHHHH-GGGSPPPPPTTS--------TTHHHHHHHHHHHHHHHHHHHHHHHHHHHHHHHHHTGGGS--------HHHHHHHHHHHHHHTTTSPPPS-GGGB---HHHHTTT-TT-PPPP-SS-TTGGGGGB--TT--SSS--TTT---HHHHHHHHHT-

Organism: NCBI:txid2094558

pLDDT: mean 78.27, std 13.21, range [36.06, 94.94]

Solvent-accessible surface area (backbone atoms only — not comparable to full-atom values): 15040 Å² total; per-residue (Å²): 141,79,86,80,78,79,75,75,75,73,80,57,40,60,83,82,46,47,59,58,54,51,52,35,54,50,49,50,52,52,28,52,51,47,44,58,67,45,44,49,54,42,34,38,70,60,65,67,35,57,65,73,61,32,49,52,51,51,50,52,49,52,54,51,59,66,47,44,59,58,56,46,50,44,46,11,23,60,72,67,12,62,66,55,42,51,53,52,51,52,51,54,50,50,53,52,44,49,52,54,35,49,48,56,62,40,71,90,70,44,71,81,90,72,64,100,84,62,85,83,75,83,93,77,92,65,85,58,64,60,50,51,52,48,51,59,51,33,55,53,50,36,49,56,45,36,51,42,44,52,54,45,52,53,35,52,50,54,54,59,72,43,48,88,47,53,61,86,63,81,53,75,48,28,69,67,59,49,46,50,22,36,53,48,6,10,61,74,35,60,84,58,82,82,80,90,54,81,84,67,44,33,76,51,69,80,81,38,50,76,74,35,78,90,54,78,64,69,93,67,88,67,68,62,66,48,55,36,7,13,51,79,52,94,89,60,47,86,91,69,57,54,51,66,56,42,36,37,48,46,58,42,41,54,50,57,73,77,110

InterPro domains:
  IPR000109 Proton-dependent oligopeptide transporter family [PF00854] (130-258)
  IPR036259 MFS transporter superfamily [G3DSA:1.20.1250.20] (2-130)
  IPR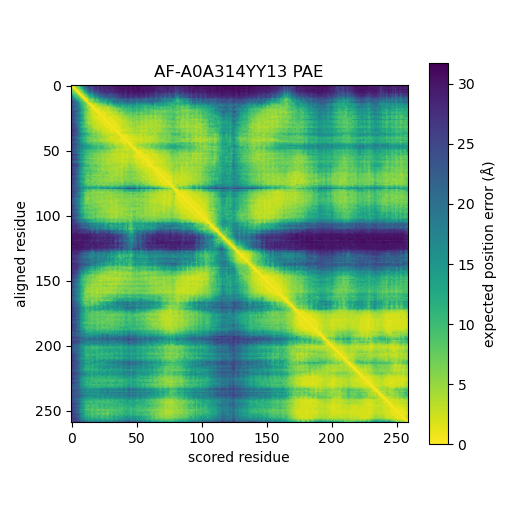036259 MFS transporter superfamily [G3DSA:1.20.1250.20] (131-259)
  IPR036259 MFS transporter superfamily [SSF103473] (29-103)

Radius of gyration: 27.9 Å; Cα contacts (8 Å, |Δi|>4): 241; chains: 1; bounding box: 66×71×74 Å

Nearest PDB structures (foldseek):
  4oh3-assembly1_B  TM=5.924E-01  e=5.825E-07  Arabidopsis thaliana
  9bis-assembly1_A  TM=7.137E-01  e=5.797E-04  Rattus norvegicus
  9bir-assembly1_A  TM=7.152E-01  e=7.071E-04  Rattus norvegicus